Protein AF-A0A1U9NHS8-F1 (afdb_monomer_lite)

Organism: NCBI:txid1936003

Sequence (186 aa):
MLRLSIIVLFCTVISGCASHSMNVILPEGAVFPEQMVGTWSNIDTGWEITFENDGEIPSAVLALGRFEIEPGQTKTYEMKKGKSSRLEAGEWTVQYDSDSEEVTVEIVIEDLHVEIGGGYLEGHLTEILAGVVSEDGQRWNVDWITMPQYVAYTTGNEEGMPLQEPGETQVKQLVFKKAADDGEDQ

Radius of gyration: 21.62 Å; chains: 1; bounding box: 64×50×69 Å

Secondary structure (DSSP, 8-state):
---------------------EEEE--TT----GGG-EEEEETTTTEEEEE-TTS--S-EE-TTTT-EE-TT-EEEEEETTTEEEEEEE--EEEEEETTTTEEEEEEEEEEEEEEETTEEEEEEEEEEEEEEE-TTSSEEEEEEEEEEEEEEEETTEEEEEESS-TT--EEEEEEEEEPP------

pLDDT: mean 88.46, std 15.96, range [36.62, 98.69]

Foldseek 3Di:
DDDDDDDDDPPPPPPPDPDQLEAEAEPVPDWDDPLQAAWWAFPVLLWIWGAHRRRDTQWIQGSVVRDIDGRQDWDKDQDPPRDIKIWGWGRKYWYADPVQQKIKIKTWTQWIWADDDQWIKIDIKIWIWMFHADPVSFKTKTWIKIQTFIWIDHVPRPPTDTPDDHPDIDIDITIIGGDPPPPPPD

Structure (mmCIF, N/CA/C/O backbone):
data_AF-A0A1U9NHS8-F1
#
_entry.id   AF-A0A1U9NHS8-F1
#
loop_
_atom_site.group_PDB
_atom_site.id
_atom_site.type_symbol
_atom_site.label_atom_id
_atom_site.label_alt_id
_atom_site.label_comp_id
_atom_site.label_asym_id
_atom_site.label_entity_id
_atom_site.label_seq_id
_atom_site.pdbx_PDB_ins_code
_atom_site.Cartn_x
_atom_site.Cartn_y
_atom_site.Cartn_z
_atom_site.occupancy
_atom_site.B_iso_or_equiv
_atom_site.auth_seq_id
_atom_site.auth_comp_id
_atom_site.auth_asym_id
_atom_site.auth_atom_id
_atom_site.pdbx_PDB_model_num
ATOM 1 N N . MET A 1 1 ? 37.946 -35.164 48.525 1.00 40.94 1 MET A N 1
ATOM 2 C CA . MET A 1 1 ? 38.154 -34.227 47.398 1.00 40.94 1 MET A CA 1
ATOM 3 C C . MET A 1 1 ? 36.934 -34.307 46.495 1.00 40.94 1 MET A C 1
ATOM 5 O O . MET A 1 1 ? 36.818 -35.250 45.726 1.00 40.94 1 MET A O 1
ATOM 9 N N . LEU A 1 2 ? 35.983 -33.391 46.676 1.00 36.62 2 LEU A N 1
ATOM 10 C CA . LEU A 1 2 ? 34.718 -33.353 45.941 1.00 36.62 2 LEU A CA 1
A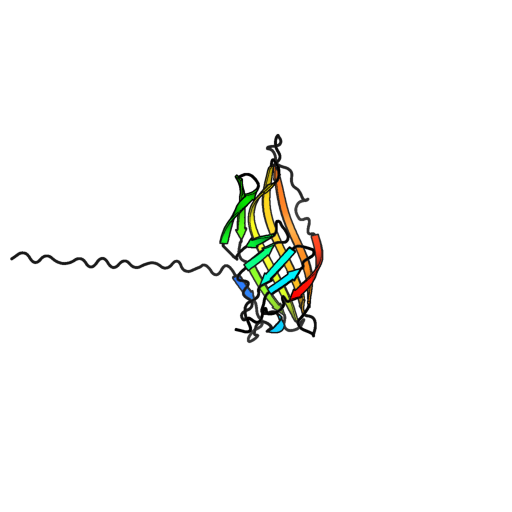TOM 11 C C . LEU A 1 2 ? 34.926 -32.469 44.700 1.00 36.62 2 LEU A C 1
ATOM 13 O O . LEU A 1 2 ? 35.243 -31.291 44.843 1.00 36.62 2 LEU A O 1
ATOM 17 N N . ARG A 1 3 ? 34.842 -33.039 43.492 1.00 47.25 3 ARG A N 1
ATOM 18 C CA . ARG A 1 3 ? 34.972 -32.282 42.237 1.00 47.25 3 ARG A CA 1
ATOM 19 C C . ARG A 1 3 ? 33.617 -31.668 41.884 1.00 47.25 3 ARG A C 1
ATOM 21 O O . ARG A 1 3 ? 32.697 -32.382 41.498 1.00 47.25 3 ARG A O 1
ATOM 28 N N . LEU A 1 4 ? 33.513 -30.352 42.051 1.00 44.88 4 LEU A N 1
ATOM 29 C CA . LEU A 1 4 ? 32.371 -29.539 41.644 1.00 44.88 4 LEU A CA 1
ATOM 30 C C . LEU A 1 4 ? 32.383 -29.439 40.108 1.00 44.88 4 LEU A C 1
ATOM 32 O O . LEU A 1 4 ? 33.290 -28.841 39.534 1.00 44.88 4 LEU A O 1
ATOM 36 N N . SER A 1 5 ? 31.430 -30.094 39.446 1.00 58.50 5 SER A N 1
ATOM 37 C CA . SER A 1 5 ? 31.280 -30.030 37.988 1.00 58.50 5 SER A CA 1
ATOM 38 C C . SER A 1 5 ? 30.477 -28.782 37.625 1.00 58.50 5 SER A C 1
ATOM 40 O O . SER A 1 5 ? 29.344 -28.619 38.072 1.00 58.50 5 SER A O 1
ATOM 42 N N . ILE A 1 6 ? 31.095 -27.889 36.853 1.00 62.56 6 ILE A N 1
ATOM 43 C CA . ILE A 1 6 ? 30.506 -26.658 36.319 1.00 62.56 6 ILE A CA 1
ATOM 44 C C . ILE A 1 6 ? 29.529 -27.043 35.201 1.00 62.56 6 ILE A C 1
ATOM 46 O O . ILE A 1 6 ? 29.937 -27.618 34.194 1.00 62.56 6 ILE A O 1
ATOM 50 N N . ILE A 1 7 ? 28.244 -26.739 35.386 1.00 56.69 7 ILE A N 1
ATOM 51 C CA . ILE A 1 7 ? 27.216 -26.863 34.348 1.00 56.69 7 ILE A CA 1
ATOM 52 C C . ILE A 1 7 ? 27.268 -25.583 33.509 1.00 56.69 7 ILE A C 1
ATOM 54 O O . ILE A 1 7 ? 26.933 -24.503 33.989 1.00 56.69 7 ILE A O 1
ATOM 58 N N . VAL A 1 8 ? 27.731 -25.706 32.265 1.00 57.44 8 VAL A N 1
ATOM 59 C CA . VAL A 1 8 ? 27.692 -24.637 31.260 1.00 57.44 8 VAL A CA 1
ATOM 60 C C . VAL A 1 8 ? 26.255 -24.535 30.751 1.00 57.44 8 VAL A C 1
ATOM 62 O O . VAL A 1 8 ? 25.789 -25.401 30.014 1.00 57.44 8 VAL A O 1
ATOM 65 N N . LEU A 1 9 ? 25.537 -23.497 31.184 1.00 58.97 9 LEU A N 1
ATOM 66 C CA . LEU A 1 9 ? 24.202 -23.166 30.692 1.00 58.97 9 LEU A CA 1
ATOM 67 C C . LEU A 1 9 ? 24.348 -22.482 29.324 1.00 58.97 9 LEU A C 1
ATOM 69 O O . LEU A 1 9 ? 24.673 -21.301 29.230 1.00 58.97 9 LEU A O 1
ATOM 73 N N . PHE A 1 10 ? 24.176 -23.262 28.261 1.00 54.62 10 PHE A N 1
ATOM 74 C CA . PHE A 1 10 ? 24.195 -22.800 26.877 1.00 54.62 10 PHE A CA 1
ATOM 75 C C . PHE A 1 10 ? 22.837 -22.142 26.575 1.00 54.62 10 PHE A C 1
ATOM 77 O O . PHE A 1 10 ? 21.869 -22.823 26.245 1.00 54.62 10 PHE A O 1
ATOM 84 N N . CYS A 1 11 ? 22.734 -20.822 26.759 1.00 46.69 11 CYS A N 1
ATOM 85 C CA . CYS A 1 11 ? 21.579 -20.042 26.311 1.00 46.69 11 CYS A CA 1
ATOM 86 C C . CYS A 1 11 ? 21.596 -19.968 24.778 1.00 46.69 11 CYS A C 1
ATOM 88 O O . CYS A 1 11 ? 22.159 -19.040 24.201 1.00 46.69 11 CYS A O 1
ATOM 90 N N . THR A 1 12 ? 21.002 -20.956 24.108 1.00 56.19 12 THR A N 1
ATOM 91 C CA . THR A 1 12 ? 20.640 -20.829 22.694 1.00 56.19 12 THR A CA 1
ATOM 92 C C . THR A 1 12 ? 19.531 -19.792 22.588 1.00 56.19 12 THR A C 1
ATOM 94 O O . THR A 1 12 ? 18.370 -20.076 22.882 1.00 56.19 12 THR A O 1
ATOM 97 N N . VAL A 1 13 ? 19.908 -18.575 22.208 1.00 56.06 13 VAL A N 1
ATOM 98 C CA . VAL A 1 13 ? 18.981 -17.552 21.733 1.00 56.06 13 VAL A CA 1
ATOM 99 C C . VAL A 1 13 ? 18.389 -18.103 20.439 1.00 56.06 13 VAL A C 1
ATOM 101 O O . VAL A 1 13 ? 19.064 -18.158 19.414 1.00 56.06 13 VAL A O 1
ATOM 104 N N . ILE A 1 14 ? 17.165 -18.618 20.509 1.00 57.31 14 ILE A N 1
ATOM 105 C CA . ILE A 1 14 ? 16.387 -18.944 19.319 1.00 57.31 14 ILE A CA 1
ATOM 106 C C . ILE A 1 14 ? 15.974 -17.585 18.755 1.00 57.31 14 ILE A C 1
ATOM 108 O O . ILE A 1 14 ? 14.974 -17.015 19.185 1.00 57.31 14 ILE A O 1
ATOM 112 N N . SER A 1 15 ? 16.804 -17.015 17.878 1.00 52.97 15 SER A N 1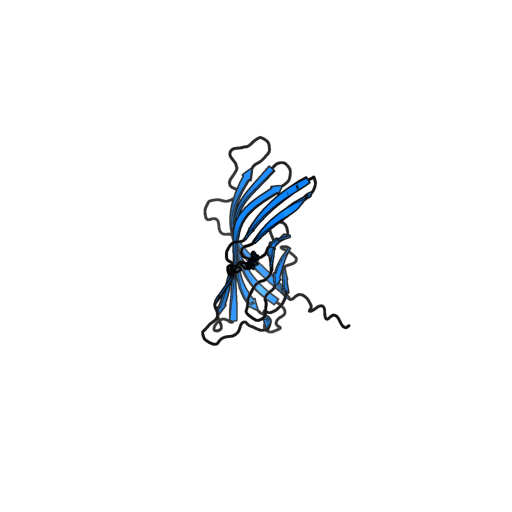
ATOM 113 C CA . SER A 1 15 ? 16.380 -15.920 17.010 1.00 52.97 15 SER A CA 1
ATOM 114 C C . SER A 1 15 ? 15.146 -16.408 16.266 1.00 52.97 15 SER A C 1
ATOM 116 O O . SER A 1 15 ? 15.229 -17.377 15.508 1.00 52.97 15 SER A O 1
ATOM 118 N N . GLY A 1 16 ? 13.996 -15.791 16.539 1.00 45.59 16 GLY A N 1
ATOM 119 C CA . GLY A 1 16 ? 12.795 -16.010 15.750 1.00 45.59 16 GLY A CA 1
ATOM 120 C C . GLY A 1 16 ? 13.142 -15.746 14.291 1.00 45.59 16 GLY A C 1
ATOM 121 O O . GLY A 1 16 ? 13.616 -14.661 13.959 1.00 45.59 16 GLY A O 1
ATOM 122 N N . CYS A 1 17 ? 12.985 -16.763 13.445 1.00 47.56 17 CYS A N 1
ATOM 123 C CA . CYS A 1 17 ? 12.942 -16.550 12.008 1.00 47.56 17 CYS A CA 1
ATOM 124 C C . CYS A 1 17 ? 11.771 -15.605 11.757 1.00 47.56 17 CYS A C 1
ATOM 126 O O . CYS A 1 17 ? 10.634 -15.962 12.068 1.00 47.56 17 CYS A O 1
ATOM 128 N N . ALA A 1 18 ? 12.062 -14.404 11.262 1.00 50.75 18 ALA A N 1
ATOM 129 C CA . ALA A 1 18 ? 11.048 -13.549 10.680 1.00 50.75 18 ALA A CA 1
ATOM 130 C C . ALA A 1 18 ? 10.355 -14.369 9.587 1.00 50.75 18 ALA A C 1
ATOM 132 O O . ALA A 1 18 ? 11.009 -14.875 8.674 1.00 50.75 18 ALA A O 1
ATOM 133 N N . SER A 1 19 ? 9.058 -14.605 9.746 1.00 54.44 19 SER A N 1
ATOM 134 C CA . SER A 1 19 ? 8.222 -15.087 8.656 1.00 54.44 19 SER A CA 1
ATOM 135 C C . SER A 1 19 ? 8.272 -14.028 7.561 1.00 54.44 19 SER A C 1
ATOM 137 O O . SER A 1 19 ? 7.928 -12.879 7.831 1.00 54.44 19 SER A O 1
ATOM 139 N N . HIS A 1 20 ? 8.746 -14.398 6.372 1.00 64.31 20 HIS A N 1
ATOM 140 C CA . HIS A 1 20 ? 8.712 -13.540 5.187 1.00 64.31 20 HIS A CA 1
ATOM 141 C C . HIS A 1 20 ? 7.242 -13.221 4.893 1.00 64.31 20 HIS A C 1
ATOM 143 O O . HIS A 1 20 ? 6.513 -14.076 4.410 1.00 64.31 20 HIS A O 1
ATOM 149 N N . SER A 1 21 ? 6.790 -12.029 5.273 1.00 86.75 21 SER A N 1
ATOM 150 C CA . SER A 1 21 ? 5.422 -11.520 5.090 1.00 86.75 21 SER A CA 1
ATOM 151 C C . SER A 1 21 ? 5.248 -10.787 3.755 1.00 86.75 21 SER A C 1
ATOM 153 O O . SER A 1 21 ? 4.334 -9.984 3.579 1.00 86.75 21 SER A O 1
ATOM 155 N N . MET A 1 22 ? 6.155 -11.058 2.821 1.00 94.81 22 MET A N 1
ATOM 156 C CA . MET A 1 22 ? 6.221 -10.485 1.487 1.00 94.81 22 MET A CA 1
ATOM 157 C C . MET A 1 22 ? 6.426 -11.609 0.482 1.00 94.81 22 MET A C 1
ATOM 159 O O . MET A 1 22 ? 7.277 -12.481 0.682 1.00 94.81 22 MET A O 1
ATOM 163 N N . ASN A 1 23 ? 5.701 -11.540 -0.626 1.00 96.81 23 ASN A N 1
ATOM 164 C CA . ASN A 1 23 ? 5.866 -12.421 -1.768 1.00 96.81 23 ASN A CA 1
ATOM 165 C C . ASN A 1 23 ? 6.192 -11.590 -3.014 1.00 96.81 23 ASN A C 1
ATOM 167 O O . ASN A 1 23 ? 5.344 -10.855 -3.515 1.00 96.81 23 ASN A O 1
ATOM 171 N N . VAL A 1 24 ? 7.420 -11.700 -3.523 1.00 97.12 24 VAL A N 1
ATOM 172 C CA . VAL A 1 24 ? 7.828 -11.013 -4.754 1.00 97.12 24 VAL A CA 1
ATOM 173 C C . VAL A 1 24 ? 7.894 -12.010 -5.907 1.00 97.12 24 VAL A C 1
ATOM 175 O O . VAL A 1 24 ? 8.657 -12.977 -5.880 1.00 97.12 24 VAL A O 1
ATOM 178 N N . ILE A 1 25 ? 7.089 -11.767 -6.939 1.00 97.62 25 ILE A N 1
ATOM 179 C CA . ILE A 1 25 ? 6.930 -12.620 -8.113 1.00 97.62 25 ILE A CA 1
ATOM 180 C C . ILE A 1 25 ? 7.551 -11.915 -9.319 1.00 97.62 25 ILE A C 1
ATOM 182 O O . ILE A 1 25 ? 6.995 -10.958 -9.862 1.00 97.62 25 ILE A O 1
ATOM 186 N N . LEU A 1 26 ? 8.702 -12.424 -9.759 1.00 96.38 26 LEU A N 1
ATOM 187 C CA . LEU A 1 26 ? 9.408 -11.960 -10.953 1.00 96.38 26 LEU A CA 1
ATOM 188 C C . LEU A 1 26 ? 9.425 -13.061 -12.027 1.00 96.38 26 LEU A C 1
ATOM 190 O O . LEU A 1 26 ? 9.450 -14.249 -11.683 1.00 96.38 26 LEU A O 1
ATOM 194 N N . PRO A 1 27 ? 9.472 -12.706 -13.325 1.00 94.25 27 PRO A N 1
ATOM 195 C CA . PRO A 1 27 ? 9.750 -13.665 -14.387 1.00 94.25 27 PRO A CA 1
ATOM 196 C C . PRO A 1 27 ? 11.096 -14.375 -14.173 1.00 94.25 27 PRO A C 1
ATOM 198 O O . PRO A 1 27 ? 12.010 -13.843 -13.539 1.00 94.25 27 PRO A O 1
ATOM 201 N N . GLU A 1 28 ? 11.249 -15.583 -14.719 1.00 93.12 28 GLU A N 1
ATOM 202 C CA . GLU A 1 28 ? 12.475 -16.369 -14.542 1.00 93.12 28 GLU A CA 1
ATOM 203 C C . GLU A 1 28 ? 13.711 -15.607 -15.055 1.00 93.12 28 GLU A C 1
ATOM 205 O O . GLU A 1 28 ? 13.804 -15.250 -16.228 1.00 93.12 28 GLU A O 1
ATOM 210 N N . GLY A 1 29 ? 14.676 -15.365 -14.160 1.00 90.81 29 GLY A N 1
ATOM 211 C CA . GLY A 1 29 ? 15.911 -14.640 -14.473 1.00 90.81 29 GLY A CA 1
ATOM 212 C C . GLY A 1 29 ? 15.760 -13.119 -14.597 1.00 90.81 29 GLY A C 1
ATOM 213 O O . GLY A 1 29 ? 16.748 -12.452 -14.909 1.00 90.81 29 GLY A O 1
ATOM 214 N N . ALA A 1 30 ? 14.568 -12.570 -14.353 1.00 92.38 30 ALA A N 1
ATOM 215 C CA . ALA A 1 30 ? 14.348 -11.131 -14.301 1.00 92.38 30 ALA A CA 1
ATOM 216 C C . ALA A 1 30 ? 14.830 -10.528 -12.973 1.00 92.38 30 ALA A C 1
ATOM 218 O O . ALA A 1 30 ? 14.938 -11.206 -11.950 1.00 92.38 30 ALA A O 1
ATOM 219 N N . VAL A 1 31 ? 15.097 -9.225 -13.011 1.00 94.75 31 VAL A N 1
ATOM 220 C CA . VAL A 1 31 ? 15.331 -8.380 -11.836 1.00 94.75 31 VAL A CA 1
ATOM 221 C C . VAL A 1 31 ? 14.175 -7.397 -11.707 1.00 94.75 31 VAL A C 1
ATOM 223 O O . VAL A 1 31 ? 13.536 -7.066 -12.710 1.00 94.75 31 VAL A O 1
ATOM 226 N N . PHE A 1 32 ? 13.906 -6.931 -10.489 1.00 97.00 32 PHE A N 1
ATOM 227 C CA . PHE A 1 32 ? 12.920 -5.879 -10.288 1.00 97.00 32 PHE A CA 1
ATOM 228 C C . PHE A 1 32 ? 13.382 -4.583 -10.991 1.00 97.00 32 PHE A C 1
ATOM 230 O O . PHE A 1 32 ? 14.585 -4.297 -10.993 1.00 97.00 32 PHE A O 1
ATOM 237 N N . PRO A 1 33 ? 12.485 -3.810 -11.635 1.00 95.62 33 PRO A N 1
ATOM 238 C CA . PRO A 1 33 ? 12.885 -2.634 -12.406 1.00 95.62 33 PRO A CA 1
ATOM 239 C C . PRO A 1 33 ? 13.555 -1.566 -11.539 1.00 95.62 33 PRO A C 1
ATOM 241 O O . PRO A 1 33 ? 12.954 -1.052 -10.598 1.00 95.62 33 PRO A O 1
ATOM 244 N N . GLU A 1 34 ? 14.769 -1.150 -11.902 1.00 96.00 34 GLU A N 1
ATOM 245 C CA . GLU A 1 34 ? 15.513 -0.106 -11.177 1.00 96.00 34 GLU A CA 1
ATOM 246 C C . GLU A 1 34 ? 14.729 1.218 -11.113 1.00 96.00 34 GLU A C 1
ATOM 248 O O . GLU A 1 34 ? 14.775 1.944 -10.120 1.00 96.00 34 GLU A O 1
ATOM 253 N N . GLN A 1 35 ? 13.930 1.518 -12.144 1.00 95.31 35 GLN A N 1
ATOM 254 C CA . GLN A 1 35 ? 13.091 2.715 -12.175 1.00 95.31 35 GLN A CA 1
ATOM 255 C C . GLN A 1 35 ? 12.054 2.728 -11.047 1.00 95.31 35 GLN A C 1
ATOM 257 O O . GLN A 1 35 ? 11.682 3.817 -10.609 1.00 95.31 35 GLN A O 1
ATOM 262 N N . MET A 1 36 ? 11.622 1.564 -10.553 1.00 96.81 36 MET A N 1
ATOM 263 C CA . MET A 1 36 ? 10.650 1.439 -9.464 1.00 96.81 36 MET A CA 1
ATOM 264 C C . MET A 1 36 ? 11.260 1.597 -8.075 1.00 96.81 36 MET A C 1
ATOM 266 O O . MET A 1 36 ? 10.536 1.957 -7.153 1.00 96.81 36 MET A O 1
ATOM 270 N N . VAL A 1 37 ? 12.566 1.388 -7.920 1.00 97.12 37 VAL A N 1
ATOM 271 C CA . VAL A 1 37 ? 13.245 1.461 -6.617 1.00 97.12 37 VAL A CA 1
ATOM 272 C C . VAL A 1 37 ? 13.137 2.868 -6.027 1.00 97.12 37 VAL A C 1
ATOM 274 O O . VAL A 1 37 ? 13.381 3.851 -6.728 1.00 97.12 37 VAL A O 1
ATOM 277 N N . GLY A 1 38 ? 12.796 2.969 -4.744 1.00 96.62 38 GLY A N 1
ATOM 278 C CA . GLY A 1 38 ? 12.612 4.221 -4.010 1.00 96.62 38 GLY A CA 1
ATOM 279 C C . GLY A 1 38 ? 11.162 4.483 -3.599 1.00 96.62 38 GLY A C 1
ATOM 280 O O . GLY A 1 38 ? 10.277 3.643 -3.766 1.00 96.62 38 GLY A O 1
ATOM 281 N N . THR A 1 39 ? 10.922 5.665 -3.028 1.00 97.62 39 THR A N 1
ATOM 282 C CA . THR A 1 39 ? 9.609 6.054 -2.500 1.00 97.62 39 THR A CA 1
ATOM 283 C C . THR A 1 39 ? 8.741 6.712 -3.566 1.00 97.62 39 THR A C 1
ATOM 285 O O . THR A 1 39 ? 9.153 7.642 -4.260 1.00 97.62 39 THR A O 1
ATOM 288 N N . TRP A 1 40 ? 7.495 6.270 -3.646 1.00 98.12 40 TRP A N 1
ATOM 289 C CA . TRP A 1 40 ? 6.448 6.782 -4.515 1.00 98.12 40 TRP A CA 1
ATOM 290 C C . TRP A 1 40 ? 5.327 7.359 -3.671 1.00 98.12 40 TRP A C 1
ATOM 292 O O . TRP A 1 40 ? 4.860 6.715 -2.738 1.00 98.12 40 TRP A O 1
ATOM 302 N N . SER A 1 41 ? 4.850 8.554 -4.018 1.00 97.81 41 SER A N 1
ATOM 303 C CA . SER A 1 41 ? 3.781 9.228 -3.279 1.00 97.81 41 SER A CA 1
ATOM 304 C C . SER A 1 41 ? 2.660 9.725 -4.185 1.00 97.81 41 SER A C 1
ATOM 306 O O . SER A 1 41 ? 2.889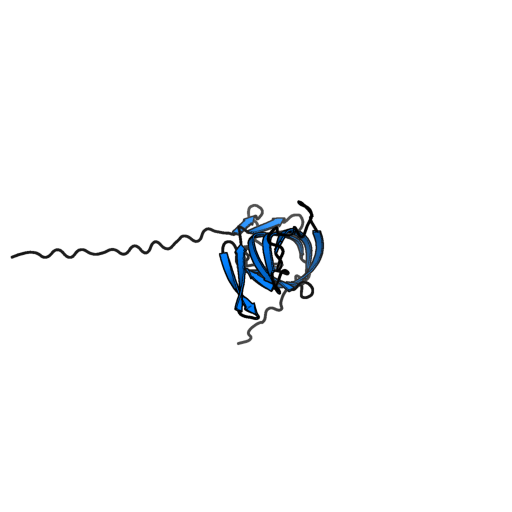 10.233 -5.286 1.00 97.81 41 SER A O 1
ATOM 308 N N . ASN A 1 42 ? 1.425 9.632 -3.701 1.00 97.25 42 ASN A N 1
ATOM 309 C CA . ASN A 1 42 ? 0.293 10.375 -4.236 1.00 97.25 42 ASN A CA 1
ATOM 310 C C . ASN A 1 42 ? -0.219 11.326 -3.150 1.00 97.25 42 ASN A C 1
ATOM 312 O O . ASN A 1 42 ? -0.870 10.916 -2.189 1.00 97.25 42 ASN A O 1
ATOM 316 N N . ILE A 1 43 ? 0.084 12.617 -3.301 1.00 92.56 43 ILE A N 1
ATOM 317 C CA . ILE A 1 43 ? -0.221 13.633 -2.283 1.00 92.56 43 ILE A CA 1
ATOM 318 C C . ILE A 1 43 ? -1.726 13.825 -2.052 1.00 92.56 43 ILE A C 1
ATOM 320 O O . ILE A 1 43 ? -2.137 14.125 -0.928 1.00 92.56 43 ILE A O 1
ATOM 324 N N . ASP A 1 44 ? -2.533 13.630 -3.098 1.00 93.75 44 ASP A N 1
ATOM 325 C CA . ASP A 1 44 ? -3.975 13.874 -3.074 1.00 93.75 44 ASP A CA 1
ATOM 326 C C . ASP A 1 44 ? -4.696 12.833 -2.211 1.00 93.75 44 ASP A C 1
ATOM 328 O O . ASP A 1 44 ? -5.609 13.174 -1.457 1.00 93.75 44 ASP A O 1
ATOM 332 N N . THR A 1 45 ? -4.258 11.572 -2.264 1.00 94.19 45 THR A N 1
ATOM 333 C CA . THR A 1 45 ? -4.773 10.498 -1.404 1.00 94.19 45 THR A CA 1
ATOM 334 C C . THR A 1 45 ? -3.978 10.333 -0.112 1.00 94.19 45 THR A C 1
ATOM 336 O O . THR A 1 45 ? -4.502 9.790 0.856 1.00 94.19 45 THR A O 1
ATOM 339 N N . GLY A 1 46 ? -2.733 10.815 -0.068 1.00 94.81 46 GLY A N 1
ATOM 340 C CA . GLY A 1 46 ? -1.797 10.564 1.028 1.00 94.81 46 GLY A CA 1
ATOM 341 C C . GLY A 1 46 ? -1.174 9.171 1.005 1.00 94.81 46 GLY A C 1
ATOM 342 O O . GLY A 1 46 ? -0.719 8.724 2.051 1.00 94.81 46 GLY A O 1
ATOM 343 N N . TRP A 1 47 ? -1.192 8.501 -0.150 1.00 97.12 47 TRP A N 1
ATOM 344 C CA . TRP A 1 47 ? -0.498 7.229 -0.335 1.00 97.12 47 TRP A CA 1
ATOM 345 C C . TRP A 1 47 ? 1.008 7.463 -0.411 1.00 97.12 47 TRP A C 1
ATOM 347 O O . TRP A 1 47 ? 1.443 8.362 -1.136 1.00 97.12 47 TRP A O 1
ATOM 357 N N . GLU A 1 48 ? 1.781 6.614 0.257 1.00 98.06 48 GLU A N 1
ATOM 358 C CA . GLU A 1 48 ? 3.227 6.490 0.061 1.00 98.06 48 GLU A CA 1
ATOM 359 C C . GLU A 1 48 ? 3.608 5.006 0.064 1.00 98.06 48 GLU A C 1
ATOM 361 O O . GLU A 1 48 ? 2.998 4.209 0.774 1.00 98.06 48 GLU A O 1
ATOM 366 N N . ILE A 1 49 ? 4.580 4.616 -0.750 1.00 98.06 49 ILE A N 1
ATOM 367 C CA . ILE A 1 49 ? 5.063 3.236 -0.849 1.00 98.06 49 ILE A CA 1
ATOM 368 C C . ILE A 1 49 ? 6.522 3.252 -1.281 1.00 98.06 49 ILE A C 1
ATOM 370 O O . ILE A 1 49 ? 6.886 3.998 -2.189 1.00 98.06 49 ILE A O 1
ATOM 374 N N . THR A 1 50 ? 7.358 2.452 -0.631 1.00 97.62 50 THR A N 1
ATOM 375 C CA . THR A 1 50 ? 8.788 2.366 -0.944 1.00 97.62 50 THR A CA 1
ATOM 376 C C . THR A 1 50 ? 9.101 0.988 -1.492 1.00 97.62 50 THR A C 1
ATOM 378 O O . THR A 1 50 ? 8.710 0.004 -0.878 1.00 97.62 50 THR A O 1
ATOM 381 N N . PHE A 1 51 ? 9.804 0.916 -2.620 1.00 97.94 51 PHE A N 1
ATOM 382 C CA . PHE A 1 51 ? 10.315 -0.345 -3.158 1.00 97.94 51 PHE A CA 1
ATOM 383 C C . PHE A 1 51 ? 11.828 -0.430 -2.992 1.00 97.94 51 PHE A C 1
ATOM 385 O O . PHE A 1 51 ? 12.544 0.527 -3.295 1.00 97.94 51 PHE A O 1
ATOM 392 N N . GLU A 1 52 ? 12.307 -1.596 -2.580 1.00 97.44 52 GLU A N 1
ATOM 393 C CA . GLU A 1 52 ? 13.723 -1.951 -2.563 1.00 97.44 52 GLU A CA 1
ATOM 394 C C . GLU A 1 52 ? 14.170 -2.560 -3.904 1.00 97.44 52 GLU A C 1
ATOM 396 O O . GLU A 1 52 ? 13.375 -2.801 -4.816 1.00 97.44 52 GLU A O 1
ATOM 401 N N . ASN A 1 53 ? 15.476 -2.804 -4.045 1.00 96.94 53 ASN A N 1
ATOM 402 C CA . ASN A 1 53 ? 16.084 -3.315 -5.285 1.00 96.94 53 ASN A CA 1
ATOM 403 C C . ASN A 1 53 ? 15.592 -4.707 -5.709 1.00 96.94 53 ASN A C 1
ATOM 405 O O . ASN A 1 53 ? 15.718 -5.079 -6.875 1.00 96.94 53 ASN A O 1
ATOM 409 N N . ASP A 1 54 ? 15.079 -5.493 -4.771 1.00 96.19 54 ASP A N 1
ATOM 410 C CA . ASP A 1 54 ? 14.502 -6.814 -5.009 1.00 96.19 54 ASP A CA 1
ATOM 411 C C . ASP A 1 54 ? 12.981 -6.775 -5.201 1.00 96.19 54 ASP A C 1
ATOM 413 O O . ASP A 1 54 ? 12.387 -7.816 -5.463 1.00 96.19 54 ASP A O 1
ATOM 417 N N . GLY A 1 55 ? 12.363 -5.591 -5.134 1.00 96.88 55 GLY A N 1
ATOM 418 C CA . GLY A 1 55 ? 10.918 -5.406 -5.212 1.00 96.88 55 GLY A CA 1
ATOM 419 C C . GLY A 1 55 ? 10.195 -5.571 -3.879 1.00 96.88 55 GLY A C 1
ATOM 420 O O . GLY A 1 55 ? 8.970 -5.457 -3.857 1.00 96.88 55 GLY A O 1
ATOM 421 N N . GLU A 1 56 ? 10.906 -5.815 -2.773 1.00 97.69 56 GLU A N 1
ATOM 422 C CA . GLU A 1 56 ? 10.286 -5.805 -1.451 1.00 97.69 56 GLU A CA 1
ATOM 423 C C . GLU A 1 56 ? 9.781 -4.402 -1.084 1.00 97.69 56 GLU A C 1
ATOM 425 O O . GLU A 1 56 ? 10.321 -3.379 -1.513 1.00 97.69 56 GLU A O 1
ATOM 430 N N . ILE A 1 57 ? 8.726 -4.362 -0.267 1.00 97.81 57 ILE A N 1
ATOM 431 C CA . ILE A 1 57 ? 8.146 -3.131 0.263 1.00 97.81 57 ILE A CA 1
ATOM 432 C C . ILE A 1 57 ? 8.357 -3.147 1.778 1.00 97.81 57 ILE A C 1
ATOM 434 O O . ILE A 1 57 ? 7.600 -3.819 2.482 1.00 97.81 57 ILE A O 1
ATOM 438 N N . PRO A 1 58 ? 9.362 -2.434 2.316 1.00 96.38 58 PRO A N 1
ATOM 439 C CA . PRO A 1 58 ? 9.609 -2.422 3.753 1.00 96.38 58 PRO A CA 1
ATOM 440 C C . PRO A 1 58 ? 8.477 -1.729 4.517 1.00 96.38 58 PRO A C 1
ATOM 442 O O . PRO A 1 58 ? 8.147 -2.145 5.625 1.00 96.38 58 PRO A O 1
ATOM 445 N N . SER A 1 59 ? 7.863 -0.694 3.933 1.00 96.00 59 SER A N 1
ATOM 446 C CA . SER A 1 59 ? 6.710 -0.002 4.508 1.00 96.00 59 SER A CA 1
ATOM 447 C C . SER A 1 59 ? 5.860 0.718 3.457 1.00 96.00 59 SER A C 1
ATOM 449 O O . SER A 1 59 ? 6.305 1.017 2.343 1.00 96.00 59 SER A O 1
ATOM 451 N N . ALA A 1 60 ? 4.614 1.008 3.830 1.00 97.62 60 ALA A N 1
ATOM 452 C CA . ALA A 1 60 ? 3.691 1.825 3.051 1.00 97.62 60 ALA A CA 1
ATOM 453 C C . ALA A 1 60 ? 2.854 2.726 3.970 1.00 97.62 60 ALA A C 1
ATOM 455 O O . ALA A 1 60 ? 2.548 2.363 5.103 1.00 97.62 60 ALA A O 1
ATOM 456 N N . VAL A 1 61 ? 2.438 3.888 3.471 1.00 97.81 61 VAL A N 1
ATOM 457 C CA . VAL A 1 61 ? 1.469 4.775 4.121 1.00 97.81 61 VAL A CA 1
ATOM 458 C C . VAL A 1 61 ? 0.134 4.639 3.405 1.00 97.81 61 VAL A C 1
ATOM 460 O O . VAL A 1 61 ? -0.001 5.034 2.246 1.00 97.81 61 VAL A O 1
ATOM 463 N N . LEU A 1 62 ? -0.869 4.104 4.102 1.00 94.56 62 LEU A N 1
ATOM 464 C CA . LEU A 1 62 ? -2.214 3.943 3.547 1.00 94.56 62 LEU A CA 1
ATOM 465 C C . LEU A 1 62 ? -2.920 5.292 3.374 1.00 94.56 62 LEU A C 1
ATOM 467 O O . LEU A 1 62 ? -2.886 6.147 4.263 1.00 94.56 62 LEU A O 1
ATOM 471 N N . ALA A 1 63 ? -3.714 5.432 2.309 1.00 90.06 63 ALA A N 1
ATOM 472 C CA . ALA A 1 63 ? -4.641 6.562 2.176 1.00 90.06 63 ALA A CA 1
ATOM 473 C C . ALA A 1 63 ? -5.651 6.641 3.343 1.00 90.06 63 ALA A C 1
ATOM 475 O O . ALA A 1 63 ? -6.104 7.728 3.719 1.00 90.06 63 ALA A O 1
ATOM 476 N N . LEU A 1 64 ? -5.990 5.500 3.956 1.00 86.69 64 LEU A N 1
ATOM 477 C CA . LEU A 1 64 ? -6.787 5.450 5.177 1.00 86.69 64 LEU A CA 1
ATOM 478 C C . LEU A 1 64 ? -5.959 5.938 6.371 1.00 86.69 64 LEU A C 1
ATOM 480 O O . LEU A 1 64 ? -5.075 5.246 6.864 1.00 86.69 64 LEU A O 1
ATOM 484 N N . GLY A 1 65 ? -6.270 7.137 6.864 1.00 86.88 65 GLY A N 1
ATOM 485 C CA . GLY A 1 65 ? -5.704 7.656 8.114 1.00 86.88 65 GLY A CA 1
ATOM 486 C C . GLY A 1 65 ? -4.209 7.992 8.075 1.00 86.88 65 GLY A C 1
ATOM 487 O O . GLY A 1 65 ? -3.715 8.521 9.068 1.00 86.88 65 GLY A O 1
ATOM 488 N N . ARG A 1 66 ? -3.519 7.760 6.945 1.00 93.81 66 ARG A N 1
ATOM 489 C CA . ARG A 1 66 ? -2.062 7.911 6.795 1.00 93.81 66 ARG A CA 1
ATOM 490 C C . ARG A 1 66 ? -1.280 7.074 7.805 1.00 93.81 66 ARG A C 1
ATOM 492 O O . ARG A 1 66 ? -0.313 7.545 8.399 1.00 93.81 66 ARG A O 1
ATOM 499 N N . PHE A 1 67 ? -1.731 5.842 8.026 1.00 94.88 67 PHE A N 1
ATOM 500 C CA . PHE A 1 67 ? -1.013 4.884 8.857 1.00 94.88 67 PHE A CA 1
ATOM 501 C C . PHE A 1 67 ? 0.165 4.297 8.081 1.00 94.88 67 PHE A C 1
ATOM 503 O O . PHE A 1 67 ? -0.030 3.744 7.001 1.00 94.88 67 PHE A O 1
ATOM 510 N N . GLU A 1 68 ? 1.367 4.412 8.645 1.00 97.06 68 GLU A N 1
ATOM 511 C CA . GLU A 1 68 ? 2.569 3.752 8.132 1.00 97.06 68 GLU A CA 1
ATOM 512 C C . GLU A 1 68 ? 2.630 2.305 8.624 1.00 97.06 68 GLU A C 1
ATOM 514 O O . GLU A 1 68 ? 2.897 2.051 9.802 1.00 97.06 68 GLU A O 1
ATOM 519 N N . ILE A 1 69 ? 2.406 1.363 7.724 1.00 96.31 69 ILE A N 1
ATOM 520 C CA . ILE A 1 69 ? 2.314 -0.073 7.976 1.00 96.31 69 ILE A CA 1
ATOM 521 C C . ILE A 1 69 ? 3.525 -0.812 7.401 1.00 96.31 69 ILE A C 1
ATOM 523 O O . ILE A 1 69 ? 4.191 -0.321 6.493 1.00 96.31 69 ILE A O 1
ATOM 527 N N . GLU A 1 70 ? 3.794 -1.995 7.942 1.00 97.12 70 GLU A N 1
ATOM 528 C CA . GLU A 1 70 ? 4.861 -2.903 7.505 1.00 97.12 70 GLU A CA 1
ATOM 529 C C . GLU A 1 70 ? 4.244 -4.292 7.277 1.00 97.12 70 GLU A C 1
ATOM 531 O O . GLU A 1 70 ? 3.372 -4.677 8.065 1.00 97.12 70 GLU A O 1
ATOM 536 N N . PRO A 1 71 ? 4.667 -5.050 6.252 1.00 97.12 71 PRO A N 1
ATOM 537 C CA . PRO A 1 71 ? 4.091 -6.359 5.942 1.00 97.12 71 PRO A CA 1
ATOM 538 C C . PRO A 1 71 ? 4.187 -7.328 7.129 1.00 97.12 71 PRO A C 1
ATOM 540 O O . PRO A 1 71 ? 5.246 -7.475 7.748 1.00 97.12 71 PRO A O 1
ATOM 543 N N . GLY A 1 72 ? 3.105 -8.041 7.446 1.00 96.50 72 GLY A N 1
ATOM 544 C CA . GLY A 1 72 ? 3.073 -9.033 8.532 1.00 96.50 72 GLY A CA 1
ATOM 545 C C . GLY A 1 72 ? 3.239 -8.480 9.951 1.00 96.50 72 GLY A C 1
ATOM 546 O O . GLY A 1 72 ? 3.495 -9.257 10.872 1.00 96.50 72 GLY A O 1
ATOM 547 N N . GLN A 1 73 ? 3.171 -7.160 10.146 1.00 96.38 73 GLN A N 1
ATOM 548 C CA . GLN A 1 73 ? 3.306 -6.534 11.461 1.00 96.38 73 GLN A CA 1
ATOM 549 C C . GLN A 1 73 ? 1.962 -6.029 11.990 1.00 96.38 73 GLN A C 1
ATOM 551 O O . GLN A 1 73 ? 1.148 -5.456 11.264 1.00 96.38 73 GLN A O 1
ATOM 556 N N . THR A 1 74 ? 1.776 -6.144 13.306 1.00 97.25 74 THR A N 1
ATOM 557 C CA . THR A 1 74 ? 0.719 -5.429 14.027 1.00 97.25 74 THR A CA 1
ATOM 558 C C . THR A 1 74 ? 1.275 -4.130 14.600 1.00 97.25 74 THR A C 1
ATOM 560 O O . THR A 1 74 ? 2.173 -4.148 15.444 1.00 97.25 74 THR A O 1
ATOM 563 N N . LYS A 1 75 ? 0.704 -2.989 14.213 1.00 96.94 75 LYS A N 1
ATOM 564 C CA . LYS A 1 75 ? 1.049 -1.673 14.761 1.00 96.94 75 LYS A CA 1
ATOM 565 C C . LYS A 1 75 ? -0.132 -1.064 15.505 1.00 96.94 75 LYS A C 1
ATOM 567 O O . LYS A 1 75 ? -1.287 -1.190 15.108 1.00 96.94 75 LYS A O 1
ATOM 572 N N . THR A 1 76 ? 0.171 -0.396 16.616 1.00 97.00 76 THR A N 1
ATOM 573 C CA . THR A 1 76 ? -0.793 0.414 17.370 1.00 97.00 76 THR A CA 1
ATOM 574 C C . THR A 1 76 ? -0.366 1.873 17.314 1.00 97.00 76 THR A C 1
ATOM 576 O O . THR A 1 76 ? 0.782 2.196 17.608 1.00 97.00 76 THR A O 1
ATOM 579 N N . TYR A 1 77 ? -1.298 2.751 16.966 1.00 95.56 77 TYR A N 1
ATOM 580 C CA . TYR A 1 77 ? -1.087 4.183 16.823 1.00 95.56 77 TYR A CA 1
ATOM 581 C C . TYR A 1 77 ? -1.854 4.919 17.910 1.00 95.56 77 TYR A C 1
ATOM 583 O O . TYR A 1 77 ? -3.060 4.716 18.089 1.00 95.56 77 TYR A O 1
ATOM 591 N N . GLU A 1 78 ? -1.163 5.810 18.614 1.00 93.69 78 GLU A N 1
ATOM 592 C CA . GLU A 1 78 ? -1.816 6.753 19.510 1.00 93.69 78 GLU A CA 1
ATOM 593 C C . GLU A 1 78 ? -2.535 7.829 18.695 1.00 93.69 78 GLU A C 1
ATOM 595 O O . GLU A 1 78 ? -1.950 8.556 17.890 1.00 93.69 78 GLU A O 1
ATOM 600 N N . MET A 1 79 ? -3.835 7.944 18.930 1.00 88.31 79 MET A N 1
ATOM 601 C CA . MET A 1 79 ? -4.708 8.916 18.296 1.00 88.31 79 MET A CA 1
ATOM 602 C C . MET A 1 79 ? -4.984 10.077 19.258 1.00 88.31 79 MET A C 1
ATOM 604 O O . MET A 1 79 ? -4.773 10.024 20.474 1.00 88.31 79 MET A O 1
ATOM 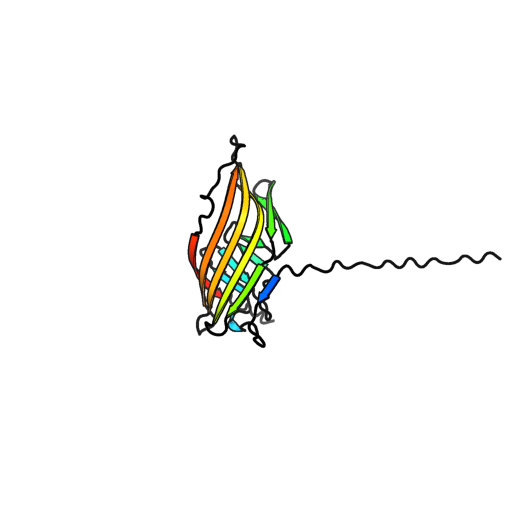608 N N . LYS A 1 80 ? -5.509 11.179 18.719 1.00 88.06 80 LYS A N 1
ATOM 609 C CA . LYS A 1 80 ? -5.857 12.353 19.532 1.00 88.06 80 LYS A CA 1
ATOM 610 C C . LYS A 1 80 ? -6.856 11.985 20.635 1.00 88.06 80 LYS A C 1
ATOM 612 O O . LYS A 1 80 ? -7.794 11.229 20.406 1.00 88.06 80 LYS A O 1
ATOM 617 N N . LYS A 1 81 ? -6.725 12.650 21.790 1.00 88.06 81 LYS A N 1
ATOM 618 C CA . LYS A 1 81 ? -7.611 12.508 22.965 1.00 88.06 81 LYS A CA 1
ATOM 619 C C . LYS A 1 81 ? -7.542 11.131 23.648 1.00 88.06 81 LYS A C 1
ATOM 621 O O . LYS A 1 81 ? -8.544 10.690 24.197 1.00 88.06 81 LYS A O 1
ATOM 626 N N . GLY A 1 82 ? -6.366 10.498 23.648 1.00 85.62 82 GLY A N 1
ATOM 627 C CA . GLY A 1 82 ? -6.131 9.236 24.365 1.00 85.62 82 GLY A CA 1
ATOM 628 C C . GLY A 1 82 ? -6.800 8.029 23.712 1.00 85.62 82 GLY A C 1
ATOM 629 O O . GLY A 1 82 ? -7.080 7.048 24.388 1.00 85.62 82 GLY A O 1
ATOM 630 N N . LYS A 1 83 ? -7.093 8.150 22.418 1.00 90.88 83 LYS A N 1
ATOM 631 C CA . LYS A 1 83 ? -7.641 7.090 21.582 1.00 90.88 83 LYS A CA 1
ATOM 632 C C . LYS A 1 83 ? -6.517 6.247 20.992 1.00 90.88 83 LYS A C 1
ATOM 634 O O . LYS A 1 83 ? -5.388 6.728 20.901 1.00 90.88 83 LYS A O 1
ATOM 639 N N . SER A 1 84 ? -6.825 5.046 20.524 1.00 94.12 84 SER A N 1
ATOM 640 C CA . SER A 1 84 ? -5.850 4.184 19.844 1.00 94.12 84 SER A CA 1
ATOM 641 C C . SER A 1 84 ? -6.426 3.560 18.584 1.00 94.12 84 SER A C 1
ATOM 643 O O . SER A 1 84 ? -7.621 3.310 18.500 1.00 94.12 84 SER A O 1
ATOM 645 N N . SER A 1 85 ? -5.584 3.321 17.586 1.00 95.50 85 SER A N 1
ATOM 646 C CA . SER A 1 85 ? -5.927 2.492 16.426 1.00 95.50 85 SER A CA 1
ATOM 647 C C . SER A 1 85 ? -4.941 1.340 16.320 1.00 95.50 85 SER A C 1
ATOM 649 O O . SER A 1 85 ? -3.755 1.546 16.558 1.00 95.50 85 SER A O 1
ATOM 651 N N . ARG A 1 86 ? -5.413 0.145 15.982 1.00 97.38 86 ARG A N 1
ATOM 652 C CA . ARG A 1 86 ? -4.600 -1.051 15.760 1.00 97.38 86 ARG A CA 1
ATOM 653 C C . ARG A 1 86 ? -4.795 -1.517 14.325 1.00 97.38 86 ARG A C 1
ATOM 655 O O . ARG A 1 86 ? -5.928 -1.580 13.863 1.00 97.38 86 ARG A O 1
ATOM 662 N N . LEU A 1 87 ? -3.703 -1.819 13.641 1.00 97.69 87 LEU A N 1
ATOM 663 C CA . LEU A 1 87 ? -3.707 -2.398 12.304 1.00 97.69 87 LEU A CA 1
ATOM 664 C C . LEU A 1 87 ? -2.792 -3.620 12.308 1.00 97.69 87 LEU A C 1
ATOM 666 O O . LEU A 1 87 ? -1.680 -3.545 12.828 1.00 97.69 87 LEU A O 1
ATOM 670 N N . GLU A 1 88 ? -3.260 -4.720 11.737 1.00 97.88 88 GLU A N 1
ATOM 671 C CA . GLU A 1 88 ? -2.518 -5.956 11.512 1.00 97.88 88 GLU A CA 1
ATOM 672 C C . GLU A 1 88 ? -2.388 -6.173 10.006 1.00 97.88 88 GLU A C 1
ATOM 674 O O . GLU A 1 88 ? -3.368 -6.446 9.310 1.00 97.88 88 GLU A O 1
ATOM 679 N N . ALA A 1 89 ? -1.178 -5.973 9.492 1.00 97.75 89 ALA A N 1
ATOM 680 C CA . ALA A 1 89 ? -0.871 -6.232 8.096 1.00 97.75 89 ALA A CA 1
ATOM 681 C C . ALA A 1 89 ? -0.668 -7.735 7.878 1.00 97.75 89 ALA A C 1
ATOM 683 O O . ALA A 1 89 ? 0.026 -8.382 8.660 1.00 97.75 89 ALA A O 1
ATOM 684 N N . GLY A 1 90 ? -1.248 -8.258 6.800 1.00 97.25 90 GLY A N 1
ATOM 685 C CA . GLY A 1 90 ? -1.032 -9.629 6.345 1.00 97.25 90 GLY A CA 1
ATOM 686 C C . GLY A 1 90 ? 0.187 -9.756 5.436 1.00 97.25 90 GLY A C 1
ATOM 687 O O . GLY A 1 90 ? 1.089 -8.912 5.450 1.00 97.25 90 GLY A O 1
ATOM 688 N N . GLU A 1 91 ? 0.187 -10.810 4.623 1.00 97.00 91 GLU A N 1
ATOM 689 C CA . GLU A 1 91 ? 1.137 -10.977 3.521 1.00 97.00 91 GLU A CA 1
ATOM 690 C C . GLU A 1 91 ? 0.836 -9.977 2.398 1.00 97.00 91 GLU A C 1
ATOM 692 O O . GLU A 1 91 ? -0.323 -9.788 2.022 1.00 97.00 91 GLU A O 1
ATOM 697 N N . TRP A 1 92 ? 1.868 -9.323 1.869 1.00 98.12 92 TRP A N 1
ATOM 698 C CA . TRP A 1 92 ? 1.742 -8.475 0.681 1.00 98.12 92 TRP A CA 1
ATOM 699 C C . TRP A 1 92 ? 2.429 -9.134 -0.507 1.00 98.12 92 TRP A C 1
ATOM 701 O O . TRP A 1 92 ? 3.432 -9.836 -0.352 1.00 98.12 92 TRP A O 1
ATOM 711 N N . THR A 1 93 ? 1.916 -8.869 -1.705 1.00 98.62 93 THR A N 1
ATOM 712 C CA . THR A 1 93 ? 2.472 -9.413 -2.946 1.00 98.62 93 THR A CA 1
ATOM 713 C C . THR A 1 93 ? 2.920 -8.291 -3.866 1.00 98.62 93 THR A C 1
ATOM 715 O O . THR A 1 93 ? 2.186 -7.330 -4.081 1.00 98.62 93 THR A O 1
ATOM 718 N N . VAL A 1 94 ? 4.107 -8.432 -4.452 1.00 98.56 94 VAL A N 1
ATOM 719 C CA . VAL A 1 94 ? 4.576 -7.603 -5.567 1.00 98.56 94 VAL A CA 1
ATOM 720 C C . VAL A 1 94 ? 4.793 -8.506 -6.763 1.00 98.5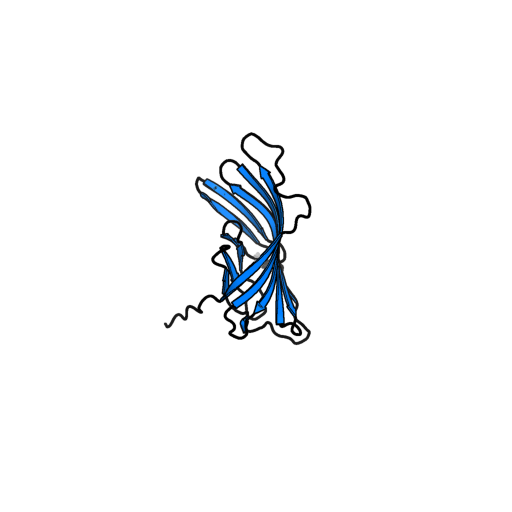6 94 VAL A C 1
ATOM 722 O O . VAL A 1 94 ? 5.518 -9.492 -6.680 1.00 98.56 94 VAL A O 1
ATOM 725 N N . GLN A 1 95 ? 4.184 -8.169 -7.888 1.00 98.50 95 GLN A N 1
ATOM 726 C CA . GLN A 1 95 ? 4.378 -8.858 -9.152 1.00 98.50 95 GLN A CA 1
ATOM 727 C C . GLN A 1 95 ? 4.878 -7.868 -10.199 1.00 98.50 95 GLN A C 1
ATOM 729 O O . GLN A 1 95 ? 4.344 -6.766 -10.322 1.00 98.50 95 GLN A O 1
ATOM 734 N N . TYR A 1 96 ? 5.870 -8.288 -10.979 1.00 98.06 96 TYR A N 1
ATOM 735 C CA . TYR A 1 96 ? 6.314 -7.568 -12.167 1.00 98.06 96 TYR A CA 1
ATOM 736 C C . TYR A 1 96 ? 6.063 -8.406 -13.422 1.00 98.06 96 TYR A C 1
ATOM 738 O O . TYR A 1 96 ? 6.436 -9.578 -13.470 1.00 98.06 96 TYR A O 1
ATOM 746 N N . ASP A 1 97 ? 5.451 -7.809 -14.442 1.00 96.81 97 ASP A N 1
ATOM 747 C CA . ASP A 1 97 ? 5.330 -8.391 -15.777 1.00 96.81 97 ASP A CA 1
ATOM 748 C C . ASP A 1 97 ? 6.251 -7.648 -16.753 1.00 96.81 97 ASP A C 1
ATOM 750 O O . ASP A 1 97 ? 6.039 -6.482 -17.078 1.00 96.81 97 ASP A O 1
ATOM 754 N N . SER A 1 98 ? 7.284 -8.337 -17.243 1.00 94.62 98 SER A N 1
ATOM 755 C CA . SER A 1 98 ? 8.263 -7.755 -18.163 1.00 94.62 98 SER A CA 1
ATOM 756 C C . SER A 1 98 ? 7.731 -7.515 -19.574 1.00 94.62 98 SER A C 1
ATOM 758 O O . SER A 1 98 ? 8.341 -6.743 -20.308 1.00 94.62 98 SER A O 1
ATOM 760 N N . ASP A 1 99 ? 6.650 -8.187 -19.981 1.00 94.62 99 ASP A N 1
ATOM 761 C CA . ASP A 1 99 ? 6.087 -8.018 -21.325 1.00 94.62 99 ASP A CA 1
ATOM 762 C C . ASP A 1 99 ? 5.263 -6.727 -21.427 1.00 94.62 99 ASP A C 1
ATOM 764 O O . ASP A 1 99 ? 5.236 -6.087 -22.481 1.00 94.62 99 ASP A O 1
ATOM 768 N N . SER A 1 100 ? 4.595 -6.345 -20.335 1.00 95.75 100 SER A N 1
ATOM 769 C CA . SER A 1 100 ? 3.782 -5.127 -20.235 1.00 95.75 100 SER A CA 1
ATOM 770 C C . SER A 1 100 ? 4.460 -3.981 -19.476 1.00 95.75 100 SER A C 1
ATOM 772 O O . SER A 1 100 ? 3.952 -2.862 -19.506 1.00 95.75 100 SER A O 1
ATOM 774 N N . GLU A 1 101 ? 5.597 -4.248 -18.825 1.00 95.38 101 GLU A N 1
ATOM 775 C CA . GLU A 1 101 ? 6.288 -3.338 -17.899 1.00 95.38 101 GLU A CA 1
ATOM 776 C C . GLU A 1 101 ? 5.404 -2.899 -16.712 1.00 95.38 101 GLU A C 1
ATOM 778 O O . GLU A 1 101 ? 5.605 -1.839 -16.112 1.00 95.38 101 GLU A O 1
ATOM 783 N N . GLU A 1 102 ? 4.406 -3.716 -16.365 1.00 98.19 102 GLU A N 1
ATOM 784 C CA . GLU A 1 102 ? 3.452 -3.437 -15.296 1.00 98.19 102 GLU A CA 1
ATOM 785 C C . GLU A 1 102 ? 3.946 -3.979 -13.950 1.00 98.19 102 GLU A C 1
ATOM 787 O O . GLU A 1 102 ? 4.382 -5.128 -13.834 1.00 98.19 102 GLU A O 1
ATOM 792 N N . VAL A 1 103 ? 3.831 -3.151 -12.909 1.00 98.50 103 VAL A N 1
ATOM 793 C CA . VAL A 1 103 ? 3.971 -3.577 -11.514 1.00 98.50 103 VAL A CA 1
ATOM 794 C C . VAL A 1 103 ? 2.595 -3.629 -10.874 1.00 98.50 103 VAL A C 1
ATOM 796 O O . VAL A 1 103 ? 1.853 -2.646 -10.906 1.00 98.50 103 VAL A O 1
ATOM 799 N N . THR A 1 104 ? 2.286 -4.767 -10.257 1.00 98.69 104 THR A N 1
ATOM 800 C CA . THR A 1 104 ? 1.099 -4.971 -9.428 1.00 98.69 104 THR A CA 1
ATOM 801 C C . THR A 1 104 ? 1.517 -5.185 -7.982 1.00 98.69 104 THR A C 1
ATOM 803 O O . THR A 1 104 ? 2.349 -6.042 -7.693 1.00 98.69 104 THR A O 1
ATOM 806 N N . VAL A 1 105 ? 0.916 -4.429 -7.070 1.00 98.62 105 VAL A N 1
ATOM 807 C CA . VAL A 1 105 ? 1.081 -4.587 -5.625 1.00 98.62 105 VAL A CA 1
ATOM 808 C C . VAL A 1 105 ? -0.258 -4.930 -5.003 1.00 98.62 105 VAL A C 1
ATOM 810 O O . VAL A 1 105 ? -1.229 -4.216 -5.232 1.00 98.62 105 VAL A O 1
ATOM 813 N N . GLU A 1 106 ? -0.294 -5.971 -4.183 1.00 98.69 106 GLU A N 1
ATOM 814 C CA . GLU A 1 106 ? -1.404 -6.295 -3.293 1.00 98.69 106 GLU A CA 1
ATOM 815 C C . GLU A 1 106 ? -0.979 -6.042 -1.843 1.00 98.69 106 GLU A C 1
ATOM 817 O O . GLU A 1 106 ? -0.035 -6.657 -1.349 1.00 98.69 106 GLU A O 1
ATOM 822 N N . ILE A 1 107 ? -1.685 -5.140 -1.162 1.00 98.25 107 ILE A N 1
ATOM 823 C CA . ILE A 1 107 ? -1.514 -4.841 0.262 1.00 98.25 107 ILE A CA 1
ATOM 824 C C . ILE A 1 107 ? -2.727 -5.386 1.006 1.00 98.25 107 ILE A C 1
ATOM 826 O O . ILE A 1 107 ? -3.865 -5.015 0.711 1.00 98.25 107 ILE A O 1
ATOM 830 N N . VAL A 1 108 ? -2.476 -6.225 2.008 1.00 97.81 108 VAL A N 1
ATOM 831 C CA . VAL A 1 108 ? -3.512 -6.836 2.847 1.00 97.81 108 VAL A CA 1
ATOM 832 C C . VAL A 1 108 ? -3.396 -6.326 4.279 1.00 97.81 108 VAL A C 1
ATOM 834 O O . VAL A 1 108 ? -2.328 -6.376 4.892 1.00 97.81 108 VAL A O 1
ATOM 837 N N . ILE A 1 109 ? -4.521 -5.867 4.820 1.00 97.88 109 ILE A N 1
ATOM 838 C CA . ILE A 1 109 ? -4.740 -5.586 6.240 1.00 97.88 109 ILE A CA 1
ATOM 839 C C . ILE A 1 109 ? -5.774 -6.590 6.732 1.00 97.88 109 ILE A C 1
ATOM 841 O O . ILE A 1 109 ? -6.948 -6.495 6.368 1.00 97.88 109 ILE A O 1
ATOM 845 N N . GLU A 1 110 ? -5.328 -7.563 7.521 1.00 97.62 110 GLU A N 1
ATOM 846 C CA . GLU A 1 110 ? -6.154 -8.683 7.986 1.00 97.62 110 GLU A CA 1
ATOM 847 C C . GLU A 1 110 ? -7.135 -8.263 9.078 1.00 97.62 110 GLU A C 1
ATOM 849 O O . GLU A 1 110 ? -8.271 -8.729 9.102 1.00 97.62 110 GLU A O 1
ATOM 854 N N . ASP A 1 111 ? -6.698 -7.363 9.957 1.00 97.44 111 ASP A N 1
ATOM 855 C CA . ASP A 1 111 ? -7.514 -6.782 11.017 1.00 97.44 111 ASP A CA 1
ATOM 856 C C . ASP A 1 111 ? -7.176 -5.301 11.147 1.00 97.44 111 ASP A C 1
ATOM 858 O O . ASP A 1 111 ? -6.012 -4.895 11.222 1.00 97.44 111 ASP A O 1
ATOM 862 N N . LEU A 1 112 ? -8.203 -4.467 11.197 1.00 96.38 112 LEU A N 1
ATOM 863 C CA . LEU A 1 112 ? -8.070 -3.084 11.608 1.00 96.38 112 LEU A CA 1
ATOM 864 C C . LEU A 1 112 ? -9.122 -2.749 12.646 1.00 96.38 112 LEU A C 1
ATOM 866 O O . LEU A 1 112 ? -10.279 -3.132 12.525 1.00 96.38 112 LEU A O 1
ATOM 870 N N . HIS A 1 113 ? -8.707 -1.965 13.631 1.00 96.81 113 HIS A N 1
ATOM 871 C CA . HIS A 1 113 ? -9.557 -1.308 14.606 1.00 96.81 113 HIS A CA 1
ATOM 872 C C . HIS A 1 113 ? -9.133 0.160 14.674 1.00 96.81 113 HIS A C 1
ATOM 874 O O . HIS A 1 113 ? -8.050 0.479 15.165 1.00 96.81 113 HIS A O 1
ATOM 880 N N . VAL A 1 114 ? -9.962 1.076 14.179 1.00 95.44 114 VAL A N 1
ATOM 881 C CA . VAL A 1 114 ? -9.623 2.502 14.082 1.00 95.44 114 VAL A CA 1
ATOM 882 C C . VAL A 1 114 ? -10.624 3.335 14.867 1.00 95.44 114 VAL A C 1
ATOM 884 O O . VAL A 1 114 ? -11.773 3.503 14.460 1.00 95.44 114 VAL A O 1
ATOM 887 N N . GLU A 1 115 ? -10.193 3.916 15.984 1.00 93.94 115 GLU A N 1
ATOM 888 C CA . GLU A 1 115 ? -11.043 4.799 16.780 1.00 93.94 115 GLU A CA 1
ATOM 889 C C . GLU A 1 115 ? -11.189 6.194 16.148 1.00 93.94 115 GLU A C 1
ATOM 891 O O . GLU A 1 115 ? -10.236 6.972 16.047 1.00 93.94 115 GLU A O 1
ATOM 896 N N . ILE A 1 116 ? -12.426 6.583 15.818 1.00 89.12 116 ILE A N 1
ATOM 897 C CA . ILE A 1 116 ? -12.740 7.859 15.157 1.00 89.12 116 ILE A CA 1
ATOM 898 C C . ILE A 1 116 ? -13.914 8.542 15.868 1.00 89.12 116 ILE A C 1
ATOM 900 O O . ILE A 1 116 ? -14.985 7.973 16.063 1.00 89.12 116 ILE A O 1
ATOM 904 N N . GLY A 1 117 ? -13.735 9.798 16.290 1.00 88.62 117 GLY A N 1
ATOM 905 C CA . GLY A 1 117 ? -14.819 10.578 16.905 1.00 88.62 117 GLY A CA 1
ATOM 906 C C . GLY A 1 117 ? -15.331 9.973 18.220 1.00 88.62 117 GLY A C 1
ATOM 907 O O . GLY A 1 117 ? -14.580 9.902 19.185 1.00 88.62 117 GLY A O 1
ATOM 908 N N . GLY A 1 118 ? -16.602 9.570 18.280 1.00 89.44 118 GLY A N 1
ATOM 909 C CA . GLY A 1 118 ? -17.212 8.870 19.426 1.00 89.44 118 GLY A CA 1
ATOM 910 C C . GLY A 1 118 ? -17.375 7.358 19.225 1.00 89.44 118 GLY A C 1
ATOM 911 O O . GLY A 1 118 ? -18.063 6.715 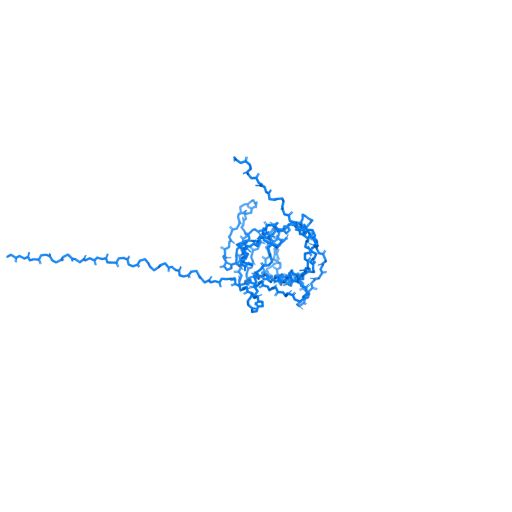20.011 1.00 89.44 118 GLY A O 1
ATOM 912 N N . GLY A 1 119 ? -16.787 6.803 18.165 1.00 93.00 119 GLY A N 1
ATOM 913 C CA . GLY A 1 119 ? -16.921 5.399 17.792 1.00 93.00 119 GLY A CA 1
ATOM 914 C C . GLY A 1 119 ? -15.621 4.815 17.250 1.00 93.00 119 GLY A C 1
ATOM 915 O O . GLY A 1 119 ? -14.540 5.364 17.507 1.00 93.00 119 GLY A O 1
ATOM 916 N N . TYR A 1 120 ? -15.746 3.721 16.506 1.00 94.44 120 TYR A N 1
ATOM 917 C CA . TYR A 1 120 ? -14.632 3.009 15.886 1.00 94.44 120 TYR A CA 1
ATOM 918 C C . TYR A 1 120 ? -15.062 2.291 14.599 1.00 94.44 120 TYR A C 1
ATOM 920 O O . TYR A 1 120 ? -16.251 2.058 14.372 1.00 94.44 120 TYR A O 1
ATOM 928 N N . LEU A 1 121 ? -14.085 1.993 13.747 1.00 95.00 121 LEU A N 1
ATOM 929 C CA . LEU A 1 121 ? -14.214 1.124 12.580 1.00 95.00 121 LEU A CA 1
ATOM 930 C C . LEU A 1 121 ? -13.494 -0.185 12.867 1.00 95.00 121 LEU A C 1
ATOM 932 O O . LEU A 1 121 ? -12.378 -0.142 13.376 1.00 95.00 121 LEU A O 1
ATOM 936 N N . GLU A 1 122 ? -14.098 -1.305 12.496 1.00 96.31 122 GLU A N 1
ATOM 937 C CA . GLU A 1 122 ? -13.439 -2.611 12.469 1.00 96.31 122 GLU A CA 1
ATOM 938 C C . GLU A 1 122 ? -13.579 -3.268 11.105 1.00 96.31 122 GLU A C 1
ATOM 940 O O . GLU A 1 122 ? -14.548 -3.002 10.387 1.00 96.31 122 GLU A O 1
ATOM 945 N N . GLY A 1 123 ? -12.636 -4.141 10.764 1.00 95.69 123 GLY A N 1
ATOM 946 C CA . GLY A 1 123 ? -12.742 -4.988 9.585 1.00 95.69 123 GLY A CA 1
ATOM 947 C C . GLY A 1 123 ? -11.396 -5.316 8.969 1.00 95.69 123 GLY A C 1
ATOM 948 O O . GLY A 1 123 ? -10.385 -5.370 9.661 1.00 95.69 123 GLY A O 1
ATOM 949 N N . HIS A 1 124 ? -11.396 -5.491 7.655 1.00 95.69 124 HIS A N 1
ATOM 950 C CA . HIS A 1 124 ? -10.206 -5.793 6.867 1.00 95.69 124 HIS A CA 1
ATOM 951 C C . HIS A 1 124 ? -10.219 -5.020 5.551 1.00 95.69 124 HIS A C 1
ATOM 953 O O . HIS A 1 124 ? -11.244 -4.473 5.126 1.00 95.69 124 HIS A O 1
ATOM 959 N N . LEU A 1 125 ? -9.054 -4.941 4.922 1.00 95.38 125 LEU A N 1
ATOM 960 C CA . LEU A 1 125 ? -8.837 -4.155 3.718 1.00 95.38 125 LEU A CA 1
ATOM 961 C C . LEU A 1 125 ? -7.839 -4.864 2.810 1.00 95.38 125 LEU A C 1
ATOM 963 O O . LEU A 1 125 ? -6.748 -5.213 3.250 1.00 95.38 125 LEU A O 1
ATOM 967 N N . THR A 1 126 ? -8.186 -4.983 1.534 1.00 97.12 126 THR A N 1
ATOM 968 C CA . THR A 1 126 ? -7.224 -5.313 0.481 1.00 97.12 126 THR A CA 1
ATOM 969 C C . THR A 1 126 ? -7.155 -4.162 -0.512 1.00 97.12 126 THR A C 1
ATOM 971 O O . THR A 1 126 ? -8.187 -3.674 -0.979 1.00 97.12 126 THR A O 1
ATOM 974 N N . GLU A 1 127 ? -5.938 -3.736 -0.826 1.00 97.31 127 GLU A N 1
ATOM 975 C CA . GLU A 1 127 ? -5.634 -2.693 -1.800 1.00 97.31 127 GLU A CA 1
ATOM 976 C C . GLU A 1 127 ? -4.787 -3.292 -2.919 1.00 97.31 127 GLU A C 1
ATOM 978 O O . GLU A 1 127 ? -3.783 -3.946 -2.645 1.00 97.31 127 GLU A O 1
ATOM 983 N N . ILE A 1 128 ? -5.164 -3.047 -4.171 1.00 98.31 128 ILE A N 1
ATOM 984 C CA . ILE A 1 128 ? -4.362 -3.403 -5.342 1.00 98.31 128 ILE A CA 1
ATOM 985 C C . ILE A 1 128 ? -3.952 -2.122 -6.062 1.00 98.31 128 ILE A C 1
ATOM 987 O O . ILE A 1 128 ? -4.789 -1.266 -6.361 1.00 98.31 128 ILE A O 1
ATOM 991 N N . LEU A 1 129 ? -2.658 -1.999 -6.341 1.00 98.50 129 LEU A N 1
ATOM 992 C CA . LEU A 1 129 ? -2.051 -0.929 -7.123 1.00 98.50 129 LEU A CA 1
ATOM 993 C C . LEU A 1 129 ? -1.391 -1.568 -8.348 1.00 98.50 129 LEU A C 1
ATOM 995 O O . LEU A 1 129 ? -0.335 -2.178 -8.213 1.00 98.50 129 LEU A O 1
ATOM 999 N N . ALA A 1 130 ? -2.011 -1.454 -9.523 1.00 98.56 130 ALA A N 1
ATOM 1000 C CA . ALA A 1 130 ? -1.481 -2.008 -10.770 1.00 98.56 130 ALA A CA 1
ATOM 1001 C C . ALA A 1 130 ? -1.199 -0.903 -11.789 1.00 98.56 130 ALA A C 1
ATOM 1003 O O . ALA A 1 130 ? -2.061 -0.056 -12.032 1.00 98.56 130 ALA A O 1
ATOM 1004 N N . GLY A 1 131 ? -0.007 -0.883 -12.381 1.00 98.25 131 GLY A N 1
ATOM 1005 C CA . GLY A 1 131 ? 0.291 0.109 -13.405 1.00 98.25 131 GLY A CA 1
ATOM 1006 C C . GLY A 1 131 ? 1.728 0.163 -13.897 1.00 98.25 131 GLY A C 1
ATOM 1007 O O . GLY A 1 131 ? 2.619 -0.509 -13.378 1.00 98.25 131 GLY A O 1
ATOM 1008 N N . VAL A 1 132 ? 1.947 1.031 -14.885 1.00 97.94 132 VAL A N 1
ATOM 1009 C CA . VAL A 1 132 ? 3.229 1.205 -15.583 1.00 97.94 132 VAL A CA 1
ATOM 1010 C C . VAL A 1 132 ? 3.924 2.505 -15.186 1.00 97.94 132 VAL A C 1
ATOM 1012 O O . VAL A 1 132 ? 3.288 3.540 -14.923 1.00 97.94 132 VAL A O 1
ATOM 1015 N N . VAL A 1 133 ? 5.253 2.462 -15.156 1.00 96.75 133 VAL A N 1
ATOM 1016 C CA . VAL A 1 133 ? 6.094 3.645 -14.944 1.00 96.75 133 VAL A CA 1
ATOM 1017 C C . VAL A 1 133 ? 6.217 4.421 -16.251 1.00 96.75 133 VAL A C 1
ATOM 1019 O O . VAL A 1 133 ? 6.312 3.843 -17.329 1.00 96.75 133 VAL A O 1
ATOM 1022 N N . SER A 1 134 ? 6.204 5.750 -16.186 1.00 96.00 134 SER A N 1
ATOM 1023 C CA . SER A 1 134 ? 6.500 6.586 -17.346 1.00 96.00 134 SER A CA 1
ATOM 1024 C C . SER A 1 134 ? 7.947 6.413 -17.806 1.00 96.00 134 SER A C 1
ATOM 1026 O O . SER A 1 134 ? 8.836 6.153 -17.004 1.00 96.00 134 SER A O 1
ATOM 1028 N N . GLU A 1 135 ? 8.207 6.660 -19.092 1.00 92.94 135 GLU A N 1
ATOM 1029 C CA . GLU A 1 135 ? 9.550 6.542 -19.692 1.00 92.94 135 GLU A CA 1
ATOM 1030 C C . GLU A 1 135 ? 10.636 7.355 -18.955 1.00 92.94 135 GLU A C 1
ATOM 1032 O O . GLU A 1 135 ? 11.808 6.989 -18.963 1.00 92.94 135 GLU A O 1
ATOM 1037 N N . ASP A 1 136 ? 10.256 8.463 -18.308 1.00 94.25 136 ASP A N 1
ATOM 1038 C CA . ASP A 1 136 ? 11.150 9.323 -17.519 1.00 94.25 136 ASP A CA 1
ATOM 1039 C C . ASP A 1 136 ? 11.448 8.786 -16.099 1.00 94.25 136 ASP A C 1
ATOM 1041 O O . ASP A 1 136 ? 12.246 9.377 -15.368 1.00 94.25 136 ASP A O 1
ATOM 1045 N N . GLY A 1 137 ? 10.804 7.691 -15.684 1.00 95.00 137 GLY A N 1
ATOM 1046 C CA . GLY A 1 137 ? 10.940 7.103 -14.352 1.00 95.00 137 GLY A CA 1
ATOM 1047 C C . GLY A 1 137 ? 10.357 7.953 -13.217 1.00 95.00 137 GLY A C 1
ATOM 1048 O O . GLY A 1 137 ? 10.638 7.677 -12.055 1.00 95.00 137 GLY A O 1
ATOM 1049 N N . GLN A 1 138 ? 9.597 9.014 -13.520 1.00 96.88 138 GLN A N 1
ATOM 1050 C CA . GLN A 1 138 ? 9.136 9.989 -12.519 1.00 96.88 138 GLN A CA 1
ATOM 1051 C C . GLN A 1 138 ? 7.684 9.798 -12.086 1.00 96.88 138 GLN A C 1
ATOM 1053 O O . GLN A 1 138 ? 7.275 10.325 -11.046 1.00 96.88 138 GLN A O 1
ATOM 1058 N N . ARG A 1 139 ? 6.875 9.100 -12.889 1.00 98.00 139 ARG A N 1
ATOM 1059 C CA . ARG A 1 139 ? 5.452 8.876 -12.620 1.00 98.00 139 ARG A CA 1
ATOM 1060 C C . ARG A 1 139 ? 5.115 7.404 -12.737 1.00 98.00 139 ARG A C 1
ATOM 1062 O O . ARG A 1 139 ? 5.552 6.741 -13.665 1.00 98.00 139 ARG A O 1
ATOM 1069 N N . TRP A 1 140 ? 4.268 6.934 -11.840 1.00 98.38 140 TRP A N 1
ATOM 1070 C CA . TRP A 1 140 ? 3.689 5.601 -11.899 1.00 98.38 140 TRP A CA 1
ATOM 1071 C C . TRP A 1 140 ? 2.173 5.764 -11.971 1.00 98.38 140 TRP A C 1
ATOM 1073 O O . TRP A 1 140 ? 1.553 6.327 -11.064 1.00 98.38 140 TRP A O 1
ATOM 1083 N N . ASN A 1 141 ? 1.596 5.407 -13.121 1.00 97.94 141 ASN A N 1
ATOM 1084 C CA . ASN A 1 141 ? 0.167 5.574 -13.390 1.00 97.94 141 ASN A CA 1
ATOM 1085 C C . ASN A 1 141 ? -0.529 4.273 -13.021 1.00 97.94 141 ASN A C 1
ATOM 1087 O O . ASN A 1 141 ? -0.250 3.254 -13.643 1.00 97.94 141 ASN A O 1
ATOM 1091 N N . VAL A 1 142 ? -1.403 4.328 -12.023 1.00 98.31 142 VAL A N 1
ATOM 1092 C CA . VAL A 1 142 ? -1.908 3.153 -11.317 1.00 98.31 142 VAL A CA 1
ATOM 1093 C C . VAL A 1 142 ? -3.425 3.108 -11.357 1.00 98.31 142 VAL A C 1
ATOM 1095 O O . VAL A 1 142 ? -4.086 4.085 -10.997 1.00 98.31 142 VAL A O 1
ATOM 1098 N N . ASP A 1 143 ? -3.975 1.953 -11.707 1.00 98.38 143 ASP A N 1
ATOM 1099 C CA . ASP A 1 143 ? -5.329 1.576 -11.332 1.00 98.38 143 ASP A CA 1
ATOM 1100 C C . ASP A 1 143 ? -5.306 1.107 -9.868 1.00 98.38 143 ASP A C 1
ATOM 1102 O O . ASP A 1 143 ? -4.728 0.079 -9.512 1.00 98.38 143 ASP A O 1
ATOM 1106 N N . TRP A 1 144 ? -5.904 1.918 -8.998 1.00 97.88 144 TRP A N 1
ATOM 1107 C CA . TRP A 1 144 ? -6.084 1.641 -7.581 1.00 97.88 144 TRP A CA 1
ATOM 1108 C C . TRP A 1 144 ? -7.439 0.980 -7.355 1.00 97.88 144 TRP A C 1
ATOM 1110 O O . TRP A 1 144 ? -8.488 1.602 -7.553 1.00 97.88 144 TRP A O 1
ATOM 1120 N N . ILE A 1 145 ? -7.406 -0.273 -6.919 1.00 97.56 145 ILE A N 1
ATOM 1121 C CA . ILE A 1 145 ? -8.574 -1.089 -6.614 1.00 97.56 145 ILE A CA 1
ATOM 1122 C C . ILE A 1 145 ? -8.609 -1.313 -5.105 1.00 97.56 145 ILE A C 1
ATOM 1124 O O . ILE A 1 145 ? -7.690 -1.900 -4.546 1.00 97.56 145 ILE A O 1
ATOM 1128 N N . THR A 1 146 ? -9.678 -0.871 -4.452 1.00 95.62 146 THR A N 1
ATOM 1129 C CA . THR A 1 146 ? -9.865 -1.033 -3.006 1.00 95.62 146 THR A CA 1
ATOM 1130 C C . THR A 1 146 ? -11.048 -1.950 -2.725 1.00 95.62 146 THR A C 1
ATOM 1132 O O . THR A 1 146 ? -12.127 -1.797 -3.313 1.00 95.62 146 THR A O 1
ATOM 1135 N N . MET A 1 147 ? -10.837 -2.915 -1.831 1.00 95.44 147 MET A N 1
ATOM 1136 C CA . MET A 1 147 ? -11.826 -3.901 -1.388 1.00 95.44 147 MET A CA 1
ATOM 1137 C C . MET A 1 147 ? -11.994 -3.827 0.139 1.00 95.44 147 MET A C 1
ATOM 1139 O O . MET A 1 147 ? -11.585 -4.742 0.859 1.00 95.44 147 MET A O 1
ATOM 1143 N N . PRO A 1 148 ? -12.552 -2.722 0.660 1.00 94.25 148 PRO A N 1
ATOM 1144 C CA . PRO A 1 148 ? -12.797 -2.573 2.085 1.00 94.25 148 PRO A CA 1
ATOM 1145 C C . PRO A 1 148 ? -13.947 -3.473 2.548 1.00 94.25 148 PRO A C 1
ATOM 1147 O O . PRO A 1 148 ? -14.933 -3.668 1.835 1.00 94.25 148 PRO A O 1
ATOM 1150 N N . GLN A 1 149 ? -13.845 -3.986 3.771 1.00 94.25 149 GLN A N 1
ATOM 1151 C CA . GLN A 1 149 ? -14.955 -4.631 4.469 1.00 94.25 149 GLN A CA 1
ATOM 1152 C C . GLN A 1 149 ? -15.015 -4.084 5.889 1.00 94.25 149 GLN A C 1
ATOM 1154 O O . GLN A 1 149 ? -14.424 -4.646 6.806 1.00 94.25 149 GLN A O 1
ATOM 1159 N N . TYR A 1 150 ? -15.701 -2.949 6.058 1.00 92.88 150 TYR A N 1
ATOM 1160 C CA . TYR A 1 150 ? -15.754 -2.244 7.341 1.00 92.88 150 TYR A CA 1
ATOM 1161 C C . TYR A 1 150 ? -17.120 -2.303 8.008 1.00 92.88 150 TYR A C 1
ATOM 1163 O O . TYR A 1 150 ? -18.160 -2.122 7.368 1.00 92.88 150 TYR A O 1
ATOM 1171 N N . VAL A 1 151 ? -17.094 -2.409 9.332 1.00 95.12 151 VAL A N 1
ATOM 1172 C CA . VAL A 1 151 ? -18.235 -2.180 10.214 1.00 95.12 151 VAL A CA 1
ATOM 1173 C C . VAL A 1 151 ? -17.934 -0.969 11.088 1.00 95.12 151 VAL A C 1
ATOM 1175 O O . VAL A 1 151 ? -16.915 -0.907 11.774 1.00 95.12 151 VAL A O 1
ATOM 1178 N N . ALA A 1 152 ? -18.824 0.019 11.057 1.00 95.12 152 ALA A N 1
ATOM 1179 C CA . ALA A 1 152 ? -18.740 1.201 11.898 1.00 95.12 152 ALA A CA 1
ATOM 1180 C C . ALA A 1 152 ? -19.601 1.052 13.150 1.00 95.12 152 ALA A C 1
ATOM 1182 O O . ALA A 1 152 ? -20.799 0.784 13.067 1.00 95.12 152 ALA A O 1
ATOM 1183 N N . TYR A 1 153 ? -19.016 1.333 14.305 1.00 95.25 153 TYR A N 1
ATOM 1184 C CA . TYR A 1 153 ? -19.698 1.347 15.592 1.00 95.25 153 TYR A CA 1
ATOM 1185 C C . TYR A 1 153 ? -19.745 2.776 16.116 1.00 95.25 153 TYR A C 1
ATOM 1187 O O . TYR A 1 153 ? -18.744 3.494 16.105 1.00 95.25 153 TYR A O 1
ATOM 1195 N N . THR A 1 154 ? -20.916 3.219 16.571 1.00 92.69 154 THR A N 1
ATOM 1196 C CA . THR A 1 154 ? -21.129 4.600 17.031 1.00 92.69 154 THR A CA 1
ATOM 1197 C C . THR A 1 154 ? -21.718 4.611 18.433 1.00 92.69 154 THR A C 1
ATOM 1199 O O . THR A 1 154 ? -22.316 3.635 18.880 1.00 92.69 154 THR A O 1
ATOM 1202 N N . THR A 1 155 ? -21.550 5.719 19.162 1.00 89.06 155 THR A N 1
ATOM 1203 C CA . THR A 1 155 ? -22.136 5.853 20.500 1.00 89.06 155 THR A CA 1
ATOM 1204 C C . THR A 1 155 ? -23.650 5.635 20.439 1.00 89.06 155 THR A C 1
ATOM 1206 O O . THR A 1 155 ? -24.361 6.403 19.795 1.00 89.06 155 THR A O 1
ATOM 1209 N N . GLY A 1 156 ? -24.141 4.612 21.140 1.00 83.94 156 GLY A N 1
ATOM 1210 C CA . GLY A 1 156 ? -25.564 4.267 21.176 1.00 83.94 156 GLY A CA 1
ATOM 1211 C C . GLY A 1 156 ? -26.024 3.290 20.090 1.00 83.94 156 GLY A C 1
ATOM 1212 O O . GLY A 1 156 ? -27.209 2.975 20.063 1.00 83.94 156 GLY A O 1
ATOM 1213 N N . ASN A 1 157 ? -25.121 2.792 19.239 1.00 81.12 157 ASN A N 1
ATOM 1214 C CA . ASN A 1 157 ? -25.391 1.675 18.339 1.00 81.12 157 ASN A CA 1
ATOM 1215 C C . ASN A 1 157 ? -24.293 0.608 18.464 1.00 81.12 157 ASN A C 1
ATOM 1217 O O . ASN A 1 157 ? -23.207 0.751 17.898 1.00 81.12 157 ASN A O 1
ATOM 1221 N N . GLU A 1 158 ? -24.605 -0.451 19.208 1.00 82.81 158 GLU A N 1
ATOM 1222 C CA . GLU A 1 158 ? -23.716 -1.595 19.437 1.00 82.81 158 GLU A CA 1
ATOM 1223 C C . GLU A 1 158 ? -23.816 -2.661 18.337 1.00 82.81 158 GLU A C 1
ATOM 1225 O O . GLU A 1 158 ? -22.934 -3.506 18.243 1.00 82.81 158 GLU A O 1
ATOM 1230 N N . GLU A 1 159 ? -24.850 -2.626 17.487 1.00 88.44 159 GLU A N 1
ATOM 1231 C CA . GLU A 1 159 ? -25.055 -3.643 16.441 1.00 88.44 159 GLU A CA 1
ATOM 1232 C C . GLU A 1 159 ? -24.079 -3.489 15.261 1.00 88.44 159 GLU A C 1
ATOM 1234 O O . GLU A 1 159 ? -23.921 -4.417 14.471 1.00 88.44 159 GLU A O 1
ATOM 1239 N N . GLY A 1 160 ? -23.398 -2.342 15.164 1.00 90.75 160 GLY A N 1
ATOM 1240 C CA . GLY A 1 160 ? -22.512 -2.018 14.052 1.00 90.75 160 GLY A CA 1
ATOM 1241 C C . GLY A 1 160 ? -23.283 -1.701 12.766 1.00 90.75 160 GLY A C 1
ATOM 1242 O O . GLY A 1 160 ? -24.431 -2.093 12.567 1.00 90.75 160 GLY A O 1
ATOM 1243 N N . MET A 1 161 ? -22.667 -0.929 11.879 1.00 91.88 161 MET A N 1
ATOM 1244 C CA . MET A 1 161 ? -23.231 -0.574 10.581 1.00 91.88 161 MET A CA 1
ATOM 1245 C C . MET A 1 161 ? -22.191 -0.859 9.498 1.00 91.88 161 MET A C 1
ATOM 1247 O O . MET A 1 161 ? -21.166 -0.171 9.473 1.00 91.88 161 MET A O 1
ATOM 1251 N N . PRO A 1 162 ? -22.425 -1.840 8.610 1.00 91.50 162 PRO A N 1
ATOM 1252 C CA . PRO A 1 162 ? -21.575 -2.041 7.444 1.00 91.50 162 PRO A CA 1
ATOM 1253 C C . PRO A 1 162 ? -21.466 -0.744 6.637 1.00 91.50 162 PRO A C 1
ATOM 1255 O O . PRO A 1 162 ? -22.472 -0.067 6.410 1.00 91.50 162 PRO A O 1
ATOM 1258 N N . LEU A 1 163 ? -20.248 -0.371 6.242 1.00 87.56 163 LEU A N 1
ATOM 1259 C CA . LEU A 1 163 ? -20.010 0.846 5.454 1.00 87.56 163 LEU A CA 1
ATOM 1260 C C . LEU A 1 163 ? -20.051 0.619 3.943 1.00 87.56 163 LEU A C 1
ATOM 1262 O O . LEU A 1 163 ? -20.121 1.594 3.197 1.00 87.56 163 LEU A O 1
ATOM 1266 N N . GLN A 1 164 ? -19.997 -0.636 3.506 1.00 84.56 164 GLN A N 1
ATOM 1267 C CA . GLN A 1 164 ? -20.125 -1.036 2.109 1.00 84.56 164 GLN A CA 1
ATOM 1268 C C . GLN A 1 164 ? -21.083 -2.215 1.981 1.00 84.56 164 GLN A C 1
ATOM 1270 O O . GLN A 1 164 ? -21.274 -2.987 2.927 1.00 84.56 164 GLN A O 1
ATOM 1275 N N . GLU A 1 165 ? -21.643 -2.375 0.784 1.00 80.88 165 GLU A N 1
ATOM 1276 C CA . GLU A 1 165 ? -22.281 -3.635 0.420 1.00 80.88 165 GLU A CA 1
ATOM 1277 C C . GLU A 1 165 ? -21.205 -4.734 0.305 1.00 80.88 165 GLU A C 1
ATOM 1279 O O . GLU A 1 165 ? -20.104 -4.474 -0.194 1.00 80.88 165 GLU A O 1
ATOM 1284 N N . PRO A 1 166 ? -21.481 -5.978 0.737 1.00 69.00 166 PRO A N 1
ATOM 1285 C CA . PRO A 1 166 ? -20.524 -7.070 0.604 1.00 69.00 166 PRO A CA 1
ATOM 1286 C C . PRO A 1 166 ? -20.047 -7.243 -0.846 1.00 69.00 166 PRO A C 1
ATOM 1288 O O . PRO A 1 166 ? -20.851 -7.472 -1.751 1.00 69.00 166 PRO A O 1
ATOM 1291 N N . GLY A 1 167 ? -18.731 -7.163 -1.060 1.00 66.31 167 GLY A N 1
ATOM 1292 C CA . GLY A 1 167 ? -18.111 -7.301 -2.383 1.00 66.31 167 GLY A CA 1
ATOM 1293 C C . GLY A 1 167 ? -18.059 -6.016 -3.217 1.00 66.31 167 GLY A C 1
ATOM 1294 O O . GLY A 1 167 ? -17.693 -6.077 -4.391 1.00 66.31 167 GLY A O 1
ATOM 1295 N N . GLU A 1 168 ? -18.403 -4.857 -2.648 1.00 82.06 168 GLU A N 1
ATOM 1296 C CA . GLU A 1 168 ? -18.248 -3.574 -3.332 1.00 82.06 168 GLU A CA 1
ATOM 1297 C C . GLU A 1 168 ? -16.761 -3.233 -3.524 1.00 82.06 168 GLU A C 1
ATOM 1299 O O . GLU A 1 168 ? -16.033 -2.921 -2.585 1.00 82.06 168 GLU A O 1
ATOM 1304 N N . THR A 1 169 ? -16.314 -3.297 -4.777 1.00 89.81 169 THR A N 1
ATOM 1305 C CA . THR A 1 169 ? -14.961 -2.917 -5.193 1.00 89.81 169 THR A CA 1
ATOM 1306 C C . THR A 1 169 ? -14.993 -1.505 -5.760 1.00 89.81 169 THR A C 1
ATOM 1308 O O . THR A 1 169 ? -15.807 -1.215 -6.641 1.00 89.81 169 THR A O 1
ATOM 1311 N N . GLN A 1 170 ? -14.100 -0.626 -5.303 1.00 91.50 170 GLN A N 1
ATOM 1312 C CA . GLN A 1 170 ? -13.951 0.708 -5.891 1.00 91.50 170 GLN A CA 1
ATOM 1313 C C . GLN A 1 170 ? -12.661 0.769 -6.700 1.00 91.50 170 GLN A C 1
ATOM 1315 O O . GLN A 1 170 ? -11.621 0.309 -6.242 1.00 91.50 170 GLN A O 1
ATOM 1320 N N . VAL A 1 171 ? -12.732 1.373 -7.885 1.00 95.25 171 VAL A N 1
ATOM 1321 C CA . VAL A 1 171 ? -11.585 1.545 -8.782 1.00 95.25 171 VAL A CA 1
ATOM 1322 C C . VAL A 1 171 ? -11.371 3.030 -9.045 1.00 95.25 171 VAL A C 1
ATOM 1324 O O . VAL A 1 171 ? -12.324 3.758 -9.343 1.00 95.25 171 VAL A O 1
ATOM 1327 N N . LYS A 1 172 ? -10.127 3.493 -8.927 1.00 96.56 172 LYS A N 1
ATOM 1328 C CA . LYS A 1 172 ? -9.709 4.870 -9.214 1.00 96.56 172 LYS A CA 1
ATOM 1329 C C . LYS A 1 172 ? -8.372 4.869 -9.932 1.00 96.56 172 LYS A C 1
ATOM 1331 O O . LYS A 1 172 ? -7.538 4.022 -9.669 1.00 96.56 172 LYS A O 1
ATOM 1336 N N . GLN A 1 173 ? -8.139 5.875 -10.763 1.00 97.81 173 GLN A N 1
ATOM 1337 C CA . GLN A 1 173 ? -6.812 6.113 -11.322 1.00 97.81 173 GLN A CA 1
ATOM 1338 C C . GLN A 1 173 ? -6.026 7.056 -10.424 1.00 97.81 173 GLN A C 1
ATOM 1340 O O . GLN A 1 173 ? -6.501 8.147 -10.096 1.00 97.81 173 GLN A O 1
ATOM 1345 N N . LEU A 1 174 ? -4.825 6.634 -10.046 1.00 97.81 174 LEU A N 1
ATOM 1346 C CA . LEU A 1 174 ? -3.855 7.422 -9.306 1.00 97.81 174 LEU A CA 1
ATOM 1347 C C . LEU A 1 174 ? -2.614 7.660 -10.158 1.00 97.81 174 LEU A C 1
ATOM 1349 O O . LEU A 1 174 ? -2.240 6.854 -11.005 1.00 97.81 174 LEU A O 1
ATOM 1353 N N . VAL A 1 175 ? -1.945 8.777 -9.896 1.00 98.12 175 VAL A N 1
ATOM 1354 C CA . VAL A 1 175 ? -0.608 9.037 -10.428 1.00 98.12 175 VAL A CA 1
ATOM 1355 C C . VAL A 1 175 ? 0.309 9.235 -9.242 1.00 98.12 175 VAL A C 1
ATOM 1357 O O . VAL A 1 175 ? 0.208 10.240 -8.535 1.00 98.12 175 VAL A O 1
ATOM 1360 N N . PHE A 1 176 ? 1.178 8.266 -9.004 1.00 98.25 176 PHE A N 1
ATOM 1361 C CA . PHE A 1 176 ? 2.247 8.398 -8.034 1.00 98.25 176 PHE A CA 1
ATOM 1362 C C . PHE A 1 176 ? 3.401 9.172 -8.656 1.00 98.25 176 PHE A C 1
ATOM 1364 O O . PHE A 1 176 ? 3.667 9.076 -9.857 1.00 98.25 176 PHE A O 1
ATOM 1371 N N . LYS A 1 177 ? 4.091 9.948 -7.830 1.00 98.12 177 LYS A N 1
ATOM 1372 C CA . LYS A 1 177 ? 5.337 10.618 -8.183 1.00 98.12 177 LYS A CA 1
ATOM 1373 C C . LYS A 1 177 ? 6.449 10.039 -7.341 1.00 98.12 177 LYS A C 1
ATOM 1375 O O . LYS A 1 177 ? 6.270 9.864 -6.134 1.00 98.12 177 LYS A O 1
ATOM 1380 N N . LYS A 1 178 ? 7.586 9.792 -7.976 1.00 96.62 178 LYS A N 1
ATOM 1381 C CA . LYS A 1 178 ? 8.793 9.418 -7.257 1.00 96.62 178 LYS A CA 1
ATOM 1382 C C . LYS A 1 178 ? 9.194 10.584 -6.353 1.00 96.62 178 LYS A C 1
ATOM 1384 O O . LYS A 1 178 ? 9.185 11.737 -6.796 1.00 96.62 178 LYS A O 1
ATOM 1389 N N . ALA A 1 179 ? 9.454 10.308 -5.079 1.00 91.56 179 ALA A N 1
ATOM 1390 C CA . ALA A 1 179 ? 10.074 11.287 -4.201 1.00 91.56 179 ALA A CA 1
ATOM 1391 C C . ALA A 1 179 ? 11.415 11.696 -4.824 1.00 91.56 179 ALA A C 1
ATOM 1393 O O . ALA A 1 179 ? 12.066 10.883 -5.487 1.00 91.56 179 ALA A O 1
ATOM 1394 N N . ALA A 1 180 ? 11.799 12.964 -4.666 1.00 80.75 180 ALA A N 1
ATOM 1395 C CA . ALA A 1 180 ? 13.160 13.337 -5.011 1.00 80.75 180 ALA A CA 1
ATOM 1396 C C . ALA A 1 180 ? 14.085 12.466 -4.159 1.00 80.75 180 ALA A C 1
ATOM 1398 O O . ALA A 1 180 ? 13.813 12.263 -2.978 1.00 80.75 180 ALA A O 1
ATOM 1399 N N . ASP A 1 181 ? 15.127 11.914 -4.773 1.00 62.62 181 ASP A N 1
ATOM 1400 C CA . ASP A 1 181 ? 16.225 11.369 -3.993 1.00 62.62 181 ASP A CA 1
ATOM 1401 C C . ASP A 1 181 ? 16.792 12.576 -3.252 1.00 62.62 181 ASP A C 1
ATOM 1403 O O . ASP A 1 181 ? 17.362 13.485 -3.872 1.00 62.62 181 ASP A O 1
ATOM 1407 N N . ASP A 1 182 ? 16.489 12.669 -1.959 1.00 50.19 182 ASP A N 1
ATOM 1408 C CA . ASP A 1 182 ? 17.037 13.674 -1.068 1.00 50.19 182 ASP A CA 1
ATOM 1409 C C . ASP A 1 182 ? 18.506 13.306 -0.915 1.00 50.19 182 ASP A C 1
ATOM 1411 O O . ASP A 1 182 ? 18.919 12.738 0.093 1.00 50.19 182 ASP A O 1
ATOM 1415 N N . GLY A 1 183 ? 19.284 13.552 -1.971 1.00 46.22 183 GLY A N 1
ATOM 1416 C CA . GLY A 1 183 ? 20.718 13.433 -1.955 1.00 46.22 183 GLY A CA 1
ATOM 1417 C C . GLY A 1 183 ? 21.186 14.284 -0.795 1.00 46.22 183 GLY A C 1
ATOM 1418 O O . GLY A 1 183 ? 21.248 15.512 -0.890 1.00 46.22 183 GLY A O 1
ATOM 1419 N N . GLU A 1 184 ? 21.461 13.628 0.326 1.00 42.38 184 GLU A N 1
ATOM 1420 C CA . GLU A 1 184 ? 22.336 14.144 1.347 1.00 42.38 184 GLU A CA 1
ATOM 1421 C C . GLU A 1 184 ? 23.693 14.313 0.658 1.00 42.38 184 GLU A C 1
ATOM 1423 O O . GLU A 1 184 ? 24.563 13.445 0.709 1.00 42.38 184 GLU A O 1
ATOM 1428 N N . ASP A 1 185 ? 23.850 15.442 -0.036 1.00 44.66 185 ASP A N 1
ATOM 1429 C CA . ASP A 1 185 ? 25.135 16.074 -0.280 1.00 44.66 185 ASP A CA 1
ATOM 1430 C C . ASP A 1 185 ? 25.722 16.387 1.111 1.00 44.66 185 ASP A C 1
ATOM 1432 O O . ASP A 1 185 ? 25.569 17.491 1.645 1.00 44.66 185 ASP A O 1
ATOM 1436 N N . GLN A 1 186 ? 26.329 15.371 1.732 1.00 36.91 186 GLN A N 1
ATOM 1437 C CA . GLN A 1 186 ? 27.271 15.503 2.843 1.00 36.91 186 GLN A CA 1
ATOM 1438 C C . GLN A 1 186 ? 28.702 15.595 2.309 1.00 36.91 186 GLN A C 1
ATOM 1440 O O . GLN A 1 186 ? 29.095 14.749 1.474 1.00 36.91 186 GLN A O 1
#